Protein AF-A0A1W9VL61-F1 (afdb_monomer)

Radius of gyration: 21.74 Å; Cα contacts (8 Å, |Δi|>4): 483; chains: 1; bounding box: 50×72×57 Å

Foldseek 3Di:
DDDDDDPPPPPPVLPFPPPDDPVNLPPPVQWDWDQDLNKTKIKGDDDFAAAEEEAAAADDPDPSHAHLVLLLVVLVVCVVQQEDEDALVCVLVVPCSQRAFQHFYYYAEYEALAPQQWFWDFDDDRQEGHQDCVVVDTHTDCSGNVNSQVVRPDDDVNHRRYWYHHWPVDDHPHYRVCPDPPDDDDPADEDDQDPVNVVVSVVCVVVVHTDDFTHTRHNDTSDPPPPPSPDVRPHPHDSDHPVCVVVVVVVVVPTGTDGIAIEIEECDPVSCPVGDHDSRHHYHHD

Nearest PDB structures (foldseek):
  4wcj-assembly1_A  TM=7.001E-01  e=2.196E-02  Ammonifex degensii KC4
  3vus-assembly1_A  TM=7.521E-01  e=8.799E-02  Escherichia coli K-12
  4f9d-assembly1_A  TM=7.291E-01  e=2.311E-01  Escherichia coli K-12
  3vus-assembly2_B  TM=7.333E-01  e=3.978E-01  Escherichia coli K-12
  1ufo-assembly3_F  TM=3.562E-01  e=2.029E+00  Thermus thermophilus

Mean predicted aligned error: 12.38 Å

Sequence (286 aa):
MRCFVLFATLFLSLTVFADTSIDELKNPEVWSVVSINNVDVYTQKDSGKVPVLCFHMLNDEYWYGITPKRFENFLIYLSENNFYPLSDSEFILKDFSRVPSGMTPIVLGSDDASQGNFLYKTIGPLEIGDIDTSTGKKELVEDSMVYLLQKYIKPVNGKINFTFYVSFNGLPFRQSDVKKISTLAYPHGCGVLKPEMRELIEGFDRYGASVIGGFDFDGLFSLPTFDNRVDSYDISRLGVDNRNIDRVYGFLESVPLFKTKRVFVVDSLDQLADYVLNESDEVLIK

Solvent-accessible surface area (backbone atoms only — not comparable to full-atom values): 16890 Å² total; per-residue (Å²): 138,81,86,79,80,81,79,79,80,77,77,74,79,79,74,82,78,77,81,80,46,78,76,60,61,68,35,72,88,53,25,45,77,48,75,55,93,84,30,38,27,31,27,59,63,81,85,42,49,64,52,36,39,35,34,40,28,42,32,81,89,52,88,56,13,23,32,48,71,58,51,47,51,49,44,50,50,36,61,76,69,40,48,40,66,32,43,71,64,36,58,67,70,65,56,53,69,85,52,50,35,73,25,24,58,30,37,40,31,26,36,62,38,28,67,29,34,60,43,59,40,38,55,64,56,70,62,61,16,45,73,38,48,90,85,78,47,82,44,64,34,79,66,13,46,55,41,44,44,68,74,57,51,80,56,58,98,83,40,70,46,59,39,57,31,55,55,76,94,54,84,56,54,65,37,58,78,58,86,74,70,82,82,76,61,73,101,60,56,45,48,85,69,48,70,68,56,52,55,50,54,60,42,30,69,75,67,77,46,81,69,87,59,43,49,42,63,66,45,49,72,38,78,58,100,76,44,83,80,59,63,87,72,72,74,58,68,43,68,44,17,75,88,37,45,73,57,50,52,54,45,72,74,68,51,65,56,30,60,38,41,35,38,38,43,28,84,49,76,77,72,47,75,89,55,84,79,55,97,61,44,46,76,46,74,113

Structure (mmCIF, N/CA/C/O backbone):
data_AF-A0A1W9VL61-F1
#
_entry.id   AF-A0A1W9VL61-F1
#
loop_
_atom_site.group_PDB
_atom_site.id
_atom_site.type_symbol
_atom_site.label_atom_id
_atom_site.label_alt_id
_atom_site.label_comp_id
_atom_site.label_asym_id
_atom_site.label_entity_id
_atom_site.label_seq_id
_atom_site.pdbx_PDB_ins_code
_atom_site.Cartn_x
_atom_site.Cartn_y
_atom_site.Cartn_z
_atom_site.occupancy
_atom_site.B_iso_or_equiv
_atom_site.auth_seq_id
_atom_site.auth_comp_id
_atom_site.auth_asym_id
_atom_site.auth_atom_id
_atom_site.pdbx_PDB_model_num
ATOM 1 N N . MET A 1 1 ? 11.552 45.354 12.303 1.00 42.69 1 MET A N 1
ATOM 2 C CA . MET A 1 1 ? 10.386 44.480 12.036 1.00 42.69 1 MET A CA 1
ATOM 3 C C . MET A 1 1 ? 10.485 43.266 12.946 1.00 42.69 1 MET A C 1
ATOM 5 O O . MET A 1 1 ? 11.562 42.693 13.014 1.00 42.69 1 MET A O 1
ATOM 9 N N . ARG A 1 2 ? 9.419 42.903 13.670 1.00 34.16 2 ARG A N 1
ATOM 10 C CA . ARG A 1 2 ? 9.334 41.636 14.417 1.00 34.16 2 ARG A CA 1
ATOM 11 C C . ARG A 1 2 ? 8.323 40.751 13.694 1.00 34.16 2 ARG A C 1
ATOM 13 O O . ARG A 1 2 ? 7.161 41.136 13.616 1.00 34.16 2 ARG A O 1
ATOM 20 N N . CYS A 1 3 ? 8.757 39.616 13.152 1.00 35.41 3 CYS A N 1
ATOM 21 C CA . CYS A 1 3 ? 7.831 38.624 12.615 1.00 35.41 3 CYS A CA 1
ATOM 22 C C . CYS A 1 3 ? 7.121 37.934 13.781 1.00 35.41 3 CYS A C 1
ATOM 24 O O . CYS A 1 3 ? 7.765 37.261 14.583 1.00 35.41 3 CYS A O 1
ATOM 26 N N . PHE A 1 4 ? 5.804 38.102 13.868 1.00 33.59 4 PHE A N 1
ATOM 27 C CA . PHE A 1 4 ? 4.965 37.214 14.661 1.00 33.59 4 PHE A CA 1
ATOM 28 C C . PHE A 1 4 ? 4.804 35.905 13.887 1.00 33.59 4 PHE A C 1
ATOM 30 O O . PHE A 1 4 ? 4.210 35.892 12.811 1.00 33.59 4 PHE A O 1
ATOM 37 N N . VAL A 1 5 ? 5.339 34.813 14.431 1.00 37.38 5 VAL A N 1
ATOM 38 C CA . VAL A 1 5 ? 4.991 33.464 13.978 1.00 37.38 5 VAL A CA 1
ATOM 39 C C . VAL A 1 5 ? 3.615 33.151 14.555 1.00 37.38 5 VAL A C 1
ATOM 41 O O . VAL A 1 5 ? 3.466 33.023 15.770 1.00 37.38 5 VAL A O 1
ATOM 44 N N . LEU A 1 6 ? 2.604 33.082 13.690 1.00 32.66 6 LEU A N 1
ATOM 45 C CA . LEU A 1 6 ? 1.263 32.666 14.080 1.00 32.66 6 LEU A CA 1
ATOM 46 C C . LEU A 1 6 ? 1.290 31.154 14.352 1.00 32.66 6 LEU A C 1
ATOM 48 O O . LEU A 1 6 ? 1.303 30.354 13.419 1.00 32.66 6 LEU A O 1
ATOM 52 N N . PHE A 1 7 ? 1.296 30.758 15.625 1.00 35.44 7 PHE A N 1
ATOM 53 C CA . PHE A 1 7 ? 0.922 29.395 15.997 1.00 35.44 7 PHE A CA 1
ATOM 54 C C . PHE A 1 7 ? -0.584 29.251 15.771 1.00 35.44 7 PHE A C 1
ATOM 56 O O . PHE A 1 7 ? -1.393 29.691 16.588 1.00 35.44 7 PHE A O 1
ATOM 63 N N . ALA A 1 8 ? -0.961 28.671 14.633 1.00 34.66 8 ALA A N 1
ATOM 64 C CA . ALA A 1 8 ? -2.327 28.243 14.395 1.00 34.66 8 ALA A CA 1
ATOM 65 C C . ALA A 1 8 ? -2.577 26.978 15.226 1.00 34.66 8 ALA A C 1
ATOM 67 O O . ALA A 1 8 ? -2.278 25.868 14.787 1.00 34.66 8 ALA A O 1
ATOM 68 N N . THR A 1 9 ? -3.078 27.150 16.450 1.00 41.09 9 THR A N 1
ATOM 69 C CA . THR A 1 9 ? -3.522 26.035 17.291 1.00 41.09 9 THR A CA 1
ATOM 70 C C . THR A 1 9 ? -4.760 25.418 16.649 1.00 41.09 9 THR A C 1
ATOM 72 O O . THR A 1 9 ? -5.882 25.869 16.881 1.00 41.09 9 THR A O 1
ATOM 75 N N . LEU A 1 10 ? -4.547 24.416 15.795 1.00 36.44 10 LEU A N 1
ATOM 76 C CA . LEU A 1 10 ? -5.619 23.637 15.195 1.00 36.44 10 LEU A CA 1
ATOM 77 C C . LEU A 1 10 ? -6.272 22.813 16.312 1.00 36.44 10 LEU A C 1
ATOM 79 O O . LEU A 1 10 ? -5.797 21.736 16.665 1.00 36.44 10 LEU A O 1
ATOM 83 N N . PHE A 1 11 ? -7.337 23.352 16.905 1.00 42.41 11 PHE A N 1
ATOM 84 C CA . PHE A 1 11 ? -8.217 22.591 17.782 1.00 42.41 11 PHE A CA 1
ATOM 85 C C . PHE A 1 11 ? -8.916 21.529 16.931 1.00 42.41 11 PHE A C 1
ATOM 87 O O . PHE A 1 11 ? -9.979 21.780 16.365 1.00 42.41 11 PHE A O 1
ATOM 94 N N . LEU A 1 12 ? -8.310 20.344 16.842 1.00 45.16 12 LEU A N 1
ATOM 95 C CA . LEU A 1 12 ? -9.031 19.140 16.460 1.00 45.16 12 LEU A CA 1
ATOM 96 C C . LEU A 1 12 ? -10.118 18.954 17.524 1.00 45.16 12 LEU A C 1
ATOM 98 O O . LEU A 1 12 ? -9.814 18.662 18.683 1.00 45.16 12 LEU A O 1
ATOM 102 N N . SER A 1 13 ? -11.380 19.186 17.165 1.00 46.12 13 SER A N 1
ATOM 103 C CA . SER A 1 13 ? -12.507 18.887 18.045 1.00 46.12 13 SER A CA 1
ATOM 104 C C . SER A 1 13 ? -12.698 17.375 18.074 1.00 46.12 13 SER A C 1
ATOM 106 O O . SER A 1 13 ? -13.562 16.839 17.380 1.00 46.12 13 SER A O 1
ATOM 108 N N . LEU A 1 14 ? -11.847 16.697 18.850 1.00 46.28 14 LEU A N 1
ATOM 109 C CA . LEU A 1 14 ? -11.926 15.264 19.097 1.00 46.28 14 LEU A CA 1
ATOM 110 C C . LEU A 1 14 ? -13.272 14.993 19.775 1.00 46.28 14 LEU A C 1
ATOM 112 O O . LEU A 1 14 ? -13.451 15.224 20.973 1.00 46.28 14 LEU A O 1
ATOM 116 N N . THR A 1 15 ? -14.261 14.617 18.971 1.00 46.19 15 THR A N 1
ATOM 117 C CA . THR A 1 15 ? -15.634 14.487 19.443 1.00 46.19 15 THR A CA 1
ATOM 118 C C . THR A 1 15 ? -15.776 13.076 19.979 1.00 46.19 15 THR A C 1
ATOM 120 O O . THR A 1 15 ? -15.870 12.124 19.212 1.00 46.19 15 THR A O 1
ATOM 123 N N . VAL A 1 16 ? -15.715 12.945 21.306 1.00 47.78 16 VAL A N 1
ATOM 124 C CA . VAL A 1 16 ? -15.751 11.655 22.006 1.00 47.78 16 VAL A CA 1
ATOM 125 C C . VAL A 1 16 ? -17.159 11.055 21.913 1.00 47.78 16 VAL A C 1
ATOM 127 O O . VAL A 1 16 ? -17.970 11.168 22.831 1.00 47.78 16 VAL A O 1
ATOM 130 N N . PHE A 1 17 ? -17.460 10.429 20.776 1.00 45.75 17 PHE A N 1
ATOM 131 C CA . PHE A 1 17 ? -18.636 9.586 20.578 1.00 45.75 17 PHE A CA 1
ATOM 132 C C . PHE A 1 17 ? -18.341 8.184 21.123 1.00 45.75 17 PHE A C 1
ATOM 134 O O . PHE A 1 17 ? -17.933 7.282 20.398 1.00 45.75 17 PHE A O 1
ATOM 141 N N . ALA A 1 18 ? -18.507 8.020 22.434 1.00 51.75 18 ALA A N 1
ATOM 142 C CA . ALA A 1 18 ? -18.245 6.766 23.134 1.00 51.75 18 ALA A CA 1
ATOM 143 C C . ALA A 1 18 ? -19.464 5.821 23.110 1.00 51.75 18 ALA A C 1
ATOM 145 O O . ALA A 1 18 ? -20.106 5.621 24.140 1.00 51.75 18 ALA A O 1
ATOM 146 N N . ASP A 1 19 ? -19.764 5.237 21.945 1.00 62.12 19 ASP A N 1
ATOM 147 C CA . ASP A 1 19 ? -20.633 4.047 21.867 1.00 62.12 19 ASP A CA 1
ATOM 148 C C . ASP A 1 19 ? -19.826 2.747 22.078 1.00 62.12 19 ASP A C 1
ATOM 150 O O . ASP A 1 19 ? -20.335 1.802 22.680 1.00 62.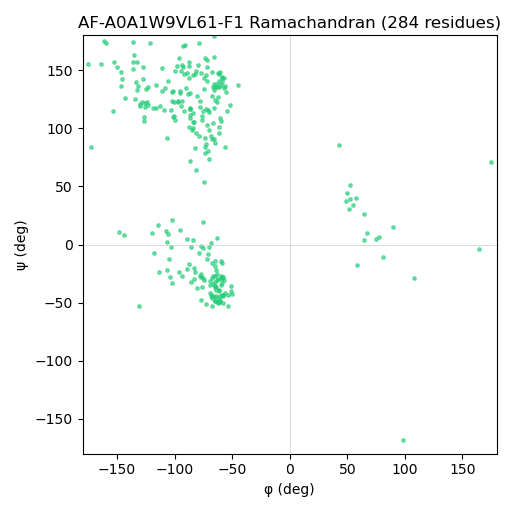12 19 ASP A O 1
ATOM 154 N N . THR A 1 20 ? -18.552 2.704 21.658 1.00 74.62 20 THR A N 1
ATOM 155 C CA . THR A 1 20 ? -17.675 1.533 21.842 1.00 74.62 20 THR A CA 1
ATOM 156 C C . THR A 1 20 ? -17.137 1.460 23.279 1.00 74.62 20 THR A C 1
ATOM 158 O O . THR A 1 20 ? -16.474 2.386 23.751 1.00 74.62 20 THR A O 1
ATOM 161 N N . SER A 1 21 ? -17.360 0.344 23.981 1.00 85.25 21 SER A N 1
ATOM 162 C CA . SER A 1 21 ? -16.848 0.139 25.352 1.00 85.25 21 SER A CA 1
ATOM 163 C C . SER A 1 21 ? -15.556 -0.691 25.398 1.00 85.25 21 SER A C 1
ATOM 165 O O . SER A 1 21 ? -15.334 -1.561 24.559 1.00 85.25 21 SER A O 1
ATOM 167 N N . ILE A 1 22 ? -14.717 -0.504 26.428 1.00 86.31 22 ILE A N 1
ATOM 168 C CA . ILE A 1 22 ? -13.488 -1.310 26.615 1.00 86.31 22 ILE A CA 1
ATOM 169 C C . ILE A 1 22 ? -13.796 -2.817 26.739 1.00 86.31 22 ILE A C 1
ATOM 171 O O . ILE A 1 22 ? -12.972 -3.645 26.354 1.00 86.31 22 ILE A O 1
ATOM 175 N N . ASP A 1 23 ? -14.970 -3.202 27.247 1.00 88.06 23 ASP A N 1
ATOM 176 C CA . ASP A 1 23 ? -15.370 -4.613 27.325 1.00 88.06 23 ASP A CA 1
ATOM 177 C C . ASP A 1 23 ? -15.822 -5.187 25.973 1.00 88.06 23 ASP A C 1
ATOM 179 O O . ASP A 1 23 ? -15.614 -6.372 25.717 1.00 88.06 23 ASP A O 1
ATOM 183 N N . GLU A 1 24 ? -16.353 -4.358 25.072 1.00 86.94 24 GLU A N 1
ATOM 184 C CA . GLU A 1 24 ? -16.621 -4.741 23.681 1.00 86.94 24 GLU A CA 1
ATOM 185 C C . GLU A 1 24 ? -15.320 -4.938 22.889 1.00 86.94 24 GLU A C 1
ATOM 187 O O . GLU A 1 24 ? -15.176 -5.926 22.170 1.00 86.94 24 GLU A O 1
ATOM 192 N N . LEU A 1 25 ? -14.340 -4.048 23.082 1.00 88.62 25 LEU A N 1
ATOM 193 C CA . LEU A 1 25 ? -13.012 -4.138 22.461 1.00 88.62 25 LEU A CA 1
ATOM 194 C C . LEU A 1 25 ? -12.267 -5.438 22.812 1.00 88.62 25 LEU A C 1
ATOM 196 O O . LEU A 1 25 ? -11.480 -5.941 22.012 1.00 88.62 25 LEU A O 1
ATOM 200 N N . LYS A 1 26 ? -12.547 -6.028 23.981 1.00 87.25 26 LYS A N 1
ATOM 201 C CA . LYS A 1 26 ? -11.998 -7.333 24.392 1.00 87.25 26 LYS A CA 1
ATOM 202 C C . LYS A 1 26 ? -12.572 -8.518 23.612 1.00 87.25 26 LYS A C 1
ATOM 204 O O . LYS A 1 26 ? -12.073 -9.625 23.799 1.00 87.25 26 LYS A O 1
ATOM 209 N N . ASN A 1 27 ? -13.599 -8.337 22.777 1.00 87.12 27 ASN A N 1
ATOM 210 C CA . ASN A 1 27 ? -14.151 -9.412 21.956 1.00 87.12 27 ASN A CA 1
ATOM 211 C C . ASN A 1 27 ? -13.234 -9.697 20.745 1.00 87.12 27 ASN A C 1
ATOM 213 O O . ASN A 1 27 ? -13.239 -8.922 19.780 1.00 87.12 27 ASN A O 1
ATOM 217 N N . PRO A 1 28 ? -12.487 -10.821 20.738 1.00 83.31 28 PRO A N 1
ATOM 218 C CA . PRO A 1 28 ? -11.528 -11.109 19.682 1.00 83.31 28 PRO A CA 1
ATOM 219 C C . PRO A 1 28 ? -12.201 -11.472 18.355 1.00 83.31 28 PRO A C 1
ATOM 221 O O . PRO A 1 28 ? -11.512 -11.501 17.343 1.00 83.31 28 PRO A O 1
ATOM 224 N N . GLU A 1 29 ? -13.508 -11.735 18.312 1.00 81.50 29 GLU A N 1
ATOM 225 C CA . GLU A 1 29 ? -14.220 -11.978 17.050 1.00 81.50 29 GLU A CA 1
ATOM 226 C C . GLU A 1 29 ? -14.499 -10.670 16.290 1.00 81.50 29 GLU A C 1
ATOM 228 O O . GLU A 1 29 ? -14.596 -10.673 15.067 1.00 81.50 29 GLU A O 1
ATOM 233 N N . VAL A 1 30 ? -14.581 -9.534 16.998 1.00 81.69 30 VAL A N 1
ATOM 234 C CA . VAL A 1 30 ? -14.927 -8.223 16.414 1.00 81.69 30 VAL A CA 1
ATOM 235 C C . VAL A 1 30 ? -13.692 -7.342 16.211 1.00 81.69 30 VAL A C 1
ATOM 237 O O . VAL A 1 30 ? -13.635 -6.587 15.239 1.00 81.69 30 VAL A O 1
ATOM 240 N N . TRP A 1 31 ? -12.686 -7.459 17.083 1.00 86.94 31 TRP A N 1
ATOM 241 C CA . TRP A 1 31 ? -11.513 -6.583 17.097 1.00 86.94 31 TRP A CA 1
ATOM 242 C C . TRP A 1 31 ? -10.191 -7.372 17.059 1.00 86.94 31 TRP A C 1
ATOM 244 O O . TRP A 1 31 ? -10.049 -8.444 17.655 1.00 86.94 31 TRP A O 1
ATOM 254 N N . SER A 1 32 ? -9.196 -6.855 16.335 1.00 87.69 32 SER A N 1
ATOM 255 C CA . SER A 1 32 ? -7.777 -7.145 16.571 1.00 87.69 32 SER A CA 1
ATOM 256 C C . SER A 1 32 ? -7.207 -6.067 17.489 1.00 87.69 32 SER A C 1
ATOM 258 O O . SER A 1 32 ? -7.732 -4.959 17.529 1.00 87.69 32 SER A O 1
ATOM 260 N N . VAL A 1 33 ? -6.145 -6.382 18.230 1.00 91.56 33 VAL A N 1
ATOM 261 C CA . VAL A 1 33 ? -5.439 -5.418 19.082 1.00 91.56 33 VAL A CA 1
ATOM 262 C C . VAL A 1 33 ? -3.942 -5.521 18.839 1.00 91.56 33 VAL A C 1
ATOM 264 O O . VAL A 1 33 ? -3.400 -6.625 18.752 1.00 91.56 33 VAL A O 1
ATOM 267 N N . VAL A 1 34 ? -3.281 -4.372 18.729 1.00 90.38 34 VAL A N 1
ATOM 268 C CA . VAL A 1 34 ? -1.824 -4.261 18.636 1.00 90.38 34 VAL A CA 1
ATOM 269 C C . VAL A 1 34 ? -1.365 -3.228 19.659 1.00 90.38 34 VAL A C 1
ATOM 271 O O . VAL A 1 34 ? -1.792 -2.075 19.615 1.00 90.38 34 VAL A O 1
ATOM 274 N N . SER A 1 35 ? -0.510 -3.642 20.594 1.00 90.75 35 SER A N 1
ATOM 275 C CA . SER A 1 35 ? 0.044 -2.756 21.622 1.00 90.75 35 SER A CA 1
ATOM 276 C C . SER A 1 35 ? 1.372 -2.165 21.142 1.00 90.75 35 SER A C 1
ATOM 278 O O . SER A 1 35 ? 2.353 -2.889 20.964 1.00 90.75 35 SER A O 1
ATOM 280 N N . ILE A 1 36 ? 1.423 -0.847 20.946 1.00 84.88 36 ILE A N 1
ATOM 281 C CA . ILE A 1 36 ? 2.606 -0.110 20.476 1.00 84.88 36 ILE A CA 1
ATOM 282 C C . ILE A 1 36 ? 2.898 1.002 21.487 1.00 84.88 36 ILE A C 1
ATOM 284 O O . ILE A 1 36 ? 2.052 1.856 21.735 1.00 84.88 36 ILE A O 1
ATOM 288 N N . ASN A 1 37 ? 4.097 1.006 22.079 1.00 87.00 37 ASN A N 1
ATOM 289 C CA . ASN A 1 37 ? 4.526 1.998 23.082 1.00 87.00 37 ASN A CA 1
ATOM 290 C C . ASN A 1 37 ? 3.539 2.164 24.267 1.00 87.00 37 ASN A C 1
ATOM 292 O O . ASN A 1 37 ? 3.326 3.270 24.754 1.00 87.00 37 ASN A O 1
ATOM 296 N N . ASN A 1 38 ? 2.956 1.054 24.743 1.00 88.25 38 ASN A N 1
ATOM 297 C CA . ASN A 1 38 ? 1.899 0.987 25.774 1.00 88.25 38 ASN A CA 1
ATOM 298 C C . ASN A 1 38 ? 0.531 1.583 25.376 1.00 88.25 38 ASN A C 1
ATOM 300 O O . ASN A 1 38 ? -0.352 1.681 26.224 1.00 88.25 38 ASN A O 1
ATOM 304 N N . VAL A 1 39 ? 0.329 1.929 24.104 1.00 90.25 39 VAL A N 1
ATOM 305 C CA . VAL A 1 39 ? -0.987 2.258 23.544 1.00 90.25 39 VAL A CA 1
ATOM 306 C C . VAL A 1 39 ? -1.584 0.996 22.940 1.00 90.25 39 VAL A C 1
ATOM 308 O O . VAL A 1 39 ? -0.973 0.390 22.059 1.00 90.25 39 VAL A O 1
ATOM 311 N N . ASP A 1 40 ? -2.777 0.612 23.388 1.00 93.62 40 ASP A N 1
ATOM 312 C CA . ASP A 1 40 ? -3.522 -0.497 22.795 1.00 93.62 40 ASP A CA 1
ATOM 313 C C . ASP A 1 40 ? -4.360 0.042 21.627 1.00 93.62 40 ASP A C 1
ATOM 315 O O . ASP A 1 40 ? -5.299 0.815 21.837 1.00 93.62 40 ASP A O 1
ATOM 319 N N . VAL A 1 41 ? -4.017 -0.338 20.393 1.00 91.81 41 VAL A N 1
ATOM 320 C CA . VAL A 1 41 ? -4.755 0.062 19.186 1.00 91.81 41 VAL A CA 1
ATOM 321 C C . VAL A 1 41 ? -5.638 -1.092 18.741 1.00 91.81 41 VAL A C 1
ATOM 323 O O . VAL A 1 41 ? -5.149 -2.109 18.244 1.00 91.81 41 VAL A O 1
ATOM 326 N N . TYR A 1 42 ? -6.946 -0.930 18.904 1.00 91.62 42 TYR A N 1
ATOM 327 C CA . TYR A 1 42 ? -7.936 -1.894 18.445 1.00 91.62 42 TYR A CA 1
ATOM 328 C C . TYR A 1 42 ? -8.354 -1.562 17.020 1.00 91.62 42 TYR A C 1
ATOM 330 O O . TYR A 1 42 ? -8.626 -0.404 16.716 1.00 91.62 42 TYR A O 1
ATOM 338 N N . THR A 1 43 ? -8.422 -2.566 16.146 1.00 89.12 43 THR A N 1
ATOM 339 C CA . THR A 1 43 ? -8.917 -2.407 14.774 1.00 89.12 43 THR A CA 1
ATOM 340 C C . THR A 1 43 ? -10.055 -3.377 14.489 1.00 89.12 43 THR A C 1
ATOM 342 O O . THR A 1 43 ? -9.971 -4.554 14.837 1.00 89.12 43 THR A O 1
ATOM 345 N N . GLN A 1 44 ? -11.137 -2.886 13.886 1.00 87.75 44 GLN A N 1
ATOM 346 C CA . GLN A 1 44 ? -12.299 -3.716 13.566 1.00 87.75 44 GLN A CA 1
ATOM 347 C C . GLN A 1 44 ? -11.911 -4.805 12.556 1.00 87.75 44 GLN A C 1
ATOM 349 O O . GLN A 1 44 ? -11.212 -4.527 11.586 1.00 87.75 44 GLN A O 1
ATOM 354 N N . LYS A 1 45 ? -12.343 -6.051 12.775 1.00 75.44 45 LYS A N 1
ATOM 355 C CA . LYS A 1 45 ? -11.895 -7.203 11.977 1.00 75.44 45 LYS A CA 1
ATOM 356 C C . LYS A 1 45 ? -12.616 -7.408 10.652 1.00 75.44 45 LYS A C 1
ATOM 358 O O . LYS A 1 45 ? -12.038 -8.063 9.788 1.00 75.44 45 LYS A O 1
ATOM 363 N N . ASP A 1 46 ? -13.847 -6.916 10.491 1.00 69.38 46 ASP A N 1
ATOM 364 C CA . ASP A 1 46 ? -14.705 -7.403 9.406 1.00 69.38 46 ASP A CA 1
ATOM 365 C C . ASP A 1 46 ? -15.648 -6.364 8.773 1.00 69.38 46 ASP A C 1
ATOM 367 O O . ASP A 1 46 ? -16.210 -5.496 9.445 1.00 69.38 46 ASP A O 1
ATOM 371 N N . SER A 1 47 ? -15.794 -6.502 7.450 1.00 65.31 47 SER A N 1
ATOM 372 C CA . SER A 1 47 ? -16.979 -6.226 6.608 1.00 65.31 47 SER A CA 1
ATOM 373 C C . SER A 1 47 ? -16.634 -6.142 5.106 1.00 65.31 47 SER A C 1
ATOM 375 O O . SER A 1 47 ? -17.538 -5.997 4.281 1.00 65.31 47 SER A O 1
ATOM 377 N N . GLY A 1 48 ? -15.356 -6.243 4.710 1.00 75.88 48 GLY A N 1
ATOM 378 C CA . GLY A 1 48 ? -14.935 -6.086 3.312 1.00 75.88 48 GLY A CA 1
ATOM 379 C C . GLY A 1 48 ? -13.557 -6.668 2.977 1.00 75.88 48 GLY A C 1
ATOM 380 O O . GLY A 1 48 ? -12.835 -7.147 3.847 1.00 75.88 48 GLY A O 1
ATOM 381 N N . LYS A 1 49 ? -13.188 -6.628 1.690 1.00 82.50 49 LYS A N 1
ATOM 382 C CA . LYS A 1 49 ? -11.932 -7.195 1.163 1.00 82.50 49 LYS A CA 1
ATOM 383 C C . LYS A 1 49 ? -10.774 -6.195 1.202 1.00 82.50 49 LYS A C 1
ATOM 385 O O . LYS A 1 49 ? -10.976 -5.006 0.959 1.00 82.50 49 LYS A O 1
ATOM 390 N N . VAL A 1 50 ? -9.552 -6.689 1.402 1.00 86.69 50 VAL A N 1
ATOM 391 C CA . VAL A 1 50 ? -8.315 -5.926 1.160 1.00 86.69 50 VAL A CA 1
ATOM 392 C C . VAL A 1 50 ? -7.812 -6.255 -0.256 1.00 86.69 50 VAL A C 1
ATOM 394 O O . VAL A 1 50 ? -7.552 -7.425 -0.540 1.00 86.69 50 VAL A O 1
ATOM 397 N N . PRO A 1 51 ? -7.696 -5.277 -1.171 1.00 87.44 51 PRO A N 1
ATOM 398 C CA . PRO A 1 51 ? -7.184 -5.505 -2.516 1.00 87.44 51 PRO A CA 1
ATOM 399 C C . PRO A 1 51 ? -5.671 -5.762 -2.503 1.00 87.44 51 PRO A C 1
ATOM 401 O O . PRO A 1 51 ? -4.923 -5.105 -1.778 1.00 87.44 51 PRO A O 1
ATOM 404 N N . VAL A 1 52 ? -5.226 -6.696 -3.348 1.00 84.69 52 VAL A N 1
ATOM 405 C CA . VAL A 1 52 ? -3.813 -7.054 -3.548 1.00 84.69 52 VAL A CA 1
ATOM 406 C C . VAL A 1 52 ? -3.508 -6.963 -5.041 1.00 84.69 52 VAL A C 1
ATOM 408 O O . VAL A 1 52 ? -3.968 -7.796 -5.824 1.00 84.69 52 VAL A O 1
ATOM 411 N N . LEU A 1 53 ? -2.774 -5.931 -5.453 1.00 86.31 53 LEU A N 1
ATOM 412 C CA . LEU A 1 53 ? -2.543 -5.615 -6.864 1.00 86.31 53 LEU A CA 1
ATOM 413 C C . LEU A 1 53 ? -1.103 -5.913 -7.283 1.00 86.31 53 LEU A C 1
ATOM 415 O O . LEU A 1 53 ? -0.158 -5.528 -6.595 1.00 86.31 53 LEU A O 1
ATOM 419 N N . CYS A 1 54 ? -0.955 -6.562 -8.439 1.00 84.75 54 CYS A N 1
ATOM 420 C CA . CYS A 1 54 ? 0.332 -6.979 -8.985 1.00 84.75 54 CYS A CA 1
ATOM 421 C C . CYS A 1 54 ? 0.594 -6.306 -10.343 1.00 84.75 54 CYS A C 1
ATOM 423 O O . CYS A 1 54 ? -0.129 -6.523 -11.318 1.00 84.75 54 CYS A O 1
ATOM 425 N N . PHE A 1 55 ? 1.643 -5.495 -10.403 1.00 88.75 55 PHE A N 1
ATOM 426 C CA . PHE A 1 55 ? 2.221 -4.920 -11.619 1.00 88.75 55 PHE A CA 1
ATOM 427 C C . PHE A 1 55 ? 3.330 -5.844 -12.161 1.00 88.75 55 PHE A C 1
ATOM 429 O O . PHE A 1 55 ? 3.680 -6.828 -11.517 1.00 88.75 55 PHE A O 1
ATOM 436 N N . HIS A 1 56 ? 3.872 -5.583 -13.352 1.00 83.06 56 HIS A N 1
ATOM 437 C CA . HIS A 1 56 ? 5.042 -6.324 -13.869 1.00 83.06 56 HIS A CA 1
ATOM 438 C C . HIS A 1 56 ? 6.120 -5.365 -14.392 1.00 83.06 56 HIS A C 1
ATO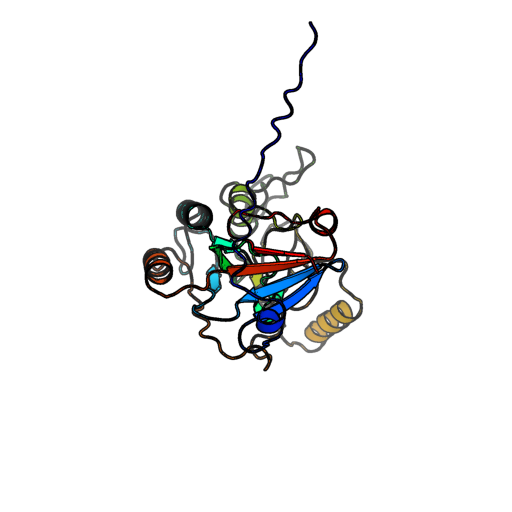M 440 O O . HIS A 1 56 ? 7.282 -5.443 -13.988 1.00 83.06 56 HIS A O 1
ATOM 446 N N . MET A 1 57 ? 5.737 -4.443 -15.284 1.00 86.00 57 MET A N 1
ATOM 447 C CA . MET A 1 57 ? 6.645 -3.453 -15.871 1.00 86.00 57 MET A CA 1
ATOM 448 C C . MET A 1 57 ? 5.943 -2.144 -16.234 1.00 86.00 57 MET A C 1
ATOM 450 O O . MET A 1 57 ? 4.756 -2.146 -16.576 1.00 86.00 57 MET A O 1
ATOM 454 N N . LEU A 1 58 ? 6.690 -1.035 -16.229 1.00 88.88 58 LEU A N 1
ATOM 455 C CA . LEU A 1 58 ? 6.247 0.199 -16.881 1.00 88.88 58 LEU A CA 1
ATOM 456 C C . LEU A 1 58 ? 6.650 0.191 -18.355 1.00 88.88 58 LEU A C 1
ATOM 458 O O . LEU A 1 58 ? 7.833 0.273 -18.680 1.00 88.88 58 LEU A O 1
ATOM 462 N N . ASN A 1 59 ? 5.658 0.045 -19.235 1.00 84.81 59 ASN A N 1
ATOM 463 C CA . ASN A 1 59 ? 5.837 -0.056 -20.681 1.00 84.81 59 ASN A CA 1
ATOM 464 C C . ASN A 1 59 ? 4.498 0.176 -21.424 1.00 84.81 59 ASN A C 1
ATOM 466 O O . ASN A 1 59 ? 3.416 -0.035 -20.865 1.00 84.81 59 ASN A O 1
ATOM 470 N N . ASP A 1 60 ? 4.556 0.604 -22.682 1.00 84.75 60 ASP A N 1
ATOM 471 C CA . ASP A 1 60 ? 3.426 0.817 -23.592 1.00 84.75 60 ASP A CA 1
ATOM 472 C C . ASP A 1 60 ? 3.248 -0.275 -24.665 1.00 84.75 60 ASP A C 1
ATOM 474 O O . ASP A 1 60 ? 2.112 -0.542 -25.061 1.00 84.75 60 ASP A O 1
ATOM 478 N N . GLU A 1 61 ? 4.317 -0.957 -25.078 1.00 74.06 61 GLU A N 1
ATOM 479 C CA . GLU A 1 61 ? 4.313 -1.967 -26.149 1.00 74.06 61 GLU A CA 1
ATOM 480 C C . GLU A 1 61 ? 4.118 -3.419 -25.659 1.00 74.06 61 GLU A C 1
ATOM 482 O O . GLU A 1 61 ? 3.609 -4.265 -26.401 1.00 74.06 61 GLU A O 1
ATOM 487 N N . TYR A 1 62 ? 4.513 -3.741 -24.422 1.00 74.38 62 TYR A N 1
ATOM 488 C CA . TYR A 1 62 ? 4.616 -5.132 -23.946 1.00 74.38 62 TYR A CA 1
ATOM 489 C C . TYR A 1 62 ? 3.370 -5.652 -23.208 1.00 74.38 62 TYR A C 1
ATOM 491 O O . TYR A 1 62 ? 2.652 -4.928 -22.513 1.00 74.38 62 TYR A O 1
ATOM 499 N N . TRP A 1 63 ? 3.126 -6.965 -23.313 1.00 74.69 63 TRP A N 1
ATOM 500 C CA . TRP A 1 63 ? 2.125 -7.656 -22.491 1.00 74.69 63 TRP A CA 1
ATOM 501 C C . TRP A 1 63 ? 2.486 -7.553 -21.004 1.00 74.69 63 TRP A C 1
ATOM 503 O O . TRP A 1 63 ? 3.655 -7.646 -20.644 1.00 74.69 63 TRP A O 1
ATOM 513 N N . TYR A 1 64 ? 1.471 -7.365 -20.154 1.00 80.56 64 TYR A N 1
ATOM 514 C CA . TYR A 1 64 ? 1.608 -7.060 -18.719 1.00 80.56 64 TYR A CA 1
ATOM 515 C C . TYR A 1 64 ? 2.270 -5.704 -18.391 1.00 80.56 64 TYR A C 1
ATOM 517 O O . TYR A 1 64 ? 2.427 -5.365 -17.220 1.00 80.56 64 TYR A O 1
ATOM 525 N N . GLY A 1 65 ? 2.592 -4.888 -19.401 1.00 87.12 65 GLY A N 1
ATOM 526 C CA . GLY A 1 65 ? 2.995 -3.498 -19.211 1.00 87.12 65 GLY A CA 1
ATOM 527 C C . GLY A 1 65 ? 1.819 -2.585 -18.854 1.00 87.12 65 GLY A C 1
ATOM 528 O O . GLY A 1 65 ? 0.710 -2.732 -19.382 1.00 87.12 65 GLY A O 1
ATOM 529 N N . ILE A 1 66 ? 2.074 -1.607 -17.984 1.00 93.75 66 ILE A N 1
ATOM 530 C CA . ILE A 1 66 ? 1.235 -0.417 -17.794 1.00 93.75 66 ILE A CA 1
ATOM 531 C C . ILE A 1 66 ? 2.037 0.830 -18.189 1.00 93.75 66 ILE A C 1
ATOM 533 O O . ILE A 1 66 ? 3.214 0.934 -17.853 1.00 93.75 66 ILE A O 1
ATOM 537 N N . THR A 1 67 ? 1.444 1.790 -18.907 1.00 95.25 67 THR A N 1
ATOM 538 C CA . THR A 1 67 ? 2.192 3.008 -19.267 1.00 95.25 67 THR A CA 1
ATOM 539 C C . THR A 1 67 ? 2.506 3.846 -18.020 1.00 95.25 67 THR A C 1
ATOM 541 O O . THR A 1 67 ? 1.668 3.898 -17.112 1.00 95.25 67 THR A O 1
ATOM 544 N N . PRO A 1 68 ? 3.640 4.576 -17.976 1.00 94.75 68 PRO A N 1
ATOM 545 C CA . PRO A 1 68 ? 3.960 5.486 -16.872 1.00 94.75 68 PRO A CA 1
ATOM 546 C C . PRO A 1 68 ? 2.807 6.442 -16.540 1.00 94.75 68 PRO A C 1
ATOM 548 O O . PRO A 1 68 ? 2.424 6.576 -15.382 1.00 94.75 68 PRO A O 1
ATOM 551 N N . LYS A 1 69 ? 2.146 7.001 -17.565 1.00 96.25 69 LYS A N 1
ATOM 552 C CA . LYS A 1 69 ? 0.986 7.891 -17.401 1.00 96.25 69 LYS A CA 1
ATOM 553 C C . LYS A 1 69 ? -0.242 7.203 -16.786 1.00 96.25 69 LYS A C 1
ATOM 555 O O . LYS A 1 69 ? -0.981 7.832 -16.031 1.00 96.25 69 LYS A O 1
ATOM 560 N N . ARG A 1 70 ? -0.489 5.925 -17.097 1.00 96.44 70 ARG A N 1
ATOM 561 C CA . ARG A 1 70 ? -1.595 5.152 -16.500 1.00 96.44 70 ARG A CA 1
ATOM 562 C C . ARG A 1 70 ? -1.279 4.724 -15.070 1.00 96.44 70 ARG A C 1
ATOM 564 O O . ARG A 1 70 ? -2.176 4.775 -14.235 1.00 96.44 70 ARG A O 1
ATOM 571 N N . PHE A 1 71 ? -0.024 4.382 -14.781 1.00 96.56 71 PHE A N 1
ATOM 572 C CA . PHE A 1 71 ? 0.436 4.114 -13.420 1.00 96.56 71 PHE A CA 1
ATOM 573 C C . PHE A 1 71 ? 0.379 5.378 -12.547 1.00 96.56 71 PHE A C 1
ATOM 575 O O . PHE A 1 71 ? -0.179 5.334 -11.458 1.00 96.56 71 PHE A O 1
ATOM 582 N N . GLU A 1 72 ? 0.833 6.530 -13.052 1.00 97.31 72 GLU A N 1
ATOM 583 C CA . GLU A 1 72 ? 0.675 7.836 -12.397 1.00 97.31 72 GLU A CA 1
ATOM 584 C C . GLU A 1 72 ? -0.791 8.128 -12.048 1.00 97.31 72 GLU A C 1
ATOM 586 O O . GLU A 1 72 ? -1.106 8.398 -10.890 1.00 97.31 72 GLU A O 1
ATOM 591 N N . ASN A 1 73 ? -1.699 8.033 -13.028 1.00 97.88 73 ASN A N 1
ATOM 592 C CA . ASN A 1 73 ? -3.127 8.262 -12.798 1.00 97.88 73 ASN A CA 1
ATOM 593 C C . ASN A 1 73 ? -3.709 7.290 -11.753 1.00 97.88 73 ASN A C 1
ATOM 595 O O . ASN A 1 73 ? -4.568 7.684 -10.969 1.00 97.88 73 ASN A O 1
ATOM 599 N N . PHE A 1 74 ? -3.224 6.045 -11.711 1.00 97.56 74 PHE A N 1
ATOM 600 C CA . PHE A 1 74 ? -3.623 5.062 -10.706 1.00 97.56 74 PHE A CA 1
ATOM 601 C C . PHE A 1 74 ? -3.140 5.439 -9.292 1.00 97.56 74 PHE A C 1
ATOM 603 O O . PHE A 1 74 ? -3.921 5.375 -8.345 1.00 97.56 74 PHE A O 1
ATOM 610 N N . LEU A 1 75 ? -1.894 5.902 -9.130 1.00 97.06 75 LEU A N 1
ATOM 611 C CA . LEU A 1 75 ? -1.396 6.381 -7.830 1.00 97.06 75 LEU A CA 1
ATOM 612 C C . LEU A 1 75 ? -2.156 7.631 -7.347 1.00 97.06 75 LEU A C 1
ATOM 614 O O . LEU A 1 75 ? -2.442 7.751 -6.155 1.00 97.06 75 LEU A O 1
ATOM 618 N N . ILE A 1 76 ? -2.529 8.530 -8.266 1.00 97.38 76 ILE A N 1
ATOM 619 C CA . ILE A 1 76 ? -3.391 9.687 -7.971 1.00 97.38 76 ILE A CA 1
ATOM 620 C C . ILE A 1 76 ? -4.769 9.211 -7.489 1.00 97.38 76 ILE A C 1
ATOM 622 O O . ILE A 1 76 ? -5.193 9.608 -6.406 1.00 97.38 76 ILE A O 1
ATOM 626 N N . TYR A 1 77 ? -5.414 8.292 -8.217 1.00 97.31 77 TYR A N 1
ATOM 627 C CA . TYR A 1 77 ? -6.699 7.701 -7.825 1.00 97.31 77 TYR A CA 1
ATOM 628 C C . TYR A 1 77 ? -6.657 7.100 -6.410 1.00 97.31 77 TYR A C 1
ATOM 630 O O . TYR A 1 77 ? -7.575 7.334 -5.622 1.00 97.31 77 TYR A O 1
ATOM 638 N N . LEU A 1 78 ? -5.589 6.373 -6.052 1.00 95.94 78 LEU A N 1
ATOM 639 C CA . LEU A 1 78 ? -5.427 5.831 -4.698 1.00 95.94 78 LEU A CA 1
ATOM 640 C C . LEU A 1 78 ? -5.392 6.939 -3.634 1.00 95.94 78 LEU A C 1
ATOM 642 O O . LEU A 1 78 ? -6.070 6.830 -2.609 1.00 95.94 78 LEU A O 1
ATOM 646 N N . SER A 1 79 ? -4.645 8.018 -3.884 1.00 93.19 79 SER A N 1
ATOM 647 C CA . SER A 1 79 ? -4.573 9.160 -2.967 1.00 93.19 79 SER A CA 1
ATOM 648 C C . SER A 1 79 ? -5.898 9.922 -2.855 1.00 93.19 79 SER A C 1
ATOM 650 O O . SER A 1 79 ? -6.189 10.452 -1.785 1.00 93.19 79 SER A O 1
ATOM 652 N N . GLU A 1 80 ? -6.680 10.013 -3.930 1.00 95.50 80 GLU A N 1
ATOM 653 C CA . GLU A 1 80 ? -7.967 10.725 -3.955 1.00 95.50 80 GLU A CA 1
ATOM 654 C C . GLU A 1 80 ? -9.104 9.917 -3.306 1.00 95.50 80 GLU A C 1
ATOM 656 O O . GLU A 1 80 ? -10.025 10.498 -2.735 1.00 95.50 80 GLU A O 1
ATOM 661 N N . ASN A 1 81 ? -9.018 8.581 -3.317 1.00 95.75 81 ASN A N 1
ATOM 662 C CA . ASN A 1 81 ? -10.057 7.675 -2.806 1.00 95.75 81 ASN A CA 1
ATOM 663 C C . ASN A 1 81 ? -9.738 7.071 -1.420 1.00 95.75 81 ASN A C 1
ATOM 665 O O . ASN A 1 81 ? -10.319 6.060 -1.017 1.00 95.75 81 ASN A O 1
ATOM 669 N N . ASN A 1 82 ? -8.846 7.713 -0.656 1.00 93.88 82 ASN A N 1
ATOM 670 C CA . ASN A 1 82 ? -8.457 7.325 0.708 1.00 93.88 82 ASN A CA 1
ATOM 671 C C . ASN A 1 82 ? -7.896 5.892 0.825 1.00 93.88 82 ASN A C 1
ATOM 673 O O . ASN A 1 82 ? -8.182 5.185 1.796 1.00 93.88 82 ASN A O 1
ATOM 677 N N . PHE A 1 83 ? -7.087 5.456 -0.141 1.00 94.62 83 PHE A N 1
ATOM 678 C CA . PHE A 1 83 ? -6.346 4.200 -0.034 1.00 94.62 83 PHE A CA 1
ATOM 679 C C . PHE A 1 83 ? -5.049 4.364 0.772 1.00 94.62 83 PHE A C 1
ATOM 681 O O . PHE A 1 83 ? -4.396 5.406 0.727 1.00 94.62 83 PHE A O 1
ATOM 688 N N . TYR A 1 84 ? -4.664 3.315 1.498 1.00 93.25 84 TYR A N 1
ATOM 689 C CA . TYR A 1 84 ? -3.474 3.269 2.346 1.00 93.25 84 TYR A CA 1
ATOM 690 C C . TYR A 1 84 ? -2.604 2.050 1.992 1.00 93.25 84 TYR A C 1
ATOM 692 O O . TYR A 1 84 ? -3.013 0.919 2.263 1.00 93.25 84 TYR A O 1
ATOM 700 N N . PRO A 1 85 ? -1.419 2.237 1.387 1.00 92.69 85 PRO A N 1
ATOM 701 C CA . PRO A 1 85 ? -0.532 1.127 1.053 1.00 92.69 85 PRO A CA 1
ATOM 702 C C . PRO A 1 85 ? 0.000 0.387 2.291 1.00 92.69 85 PRO A C 1
ATOM 704 O O . PRO A 1 85 ? 0.623 0.990 3.165 1.00 92.69 85 PRO A O 1
ATOM 707 N N . LEU A 1 86 ? -0.214 -0.927 2.344 1.00 88.56 86 LEU A N 1
ATOM 708 C CA . LEU A 1 86 ? 0.324 -1.847 3.349 1.00 88.56 86 LEU A CA 1
ATOM 709 C C . LEU A 1 86 ? 1.549 -2.599 2.829 1.00 88.56 86 LEU A C 1
ATOM 711 O O . LEU A 1 86 ? 1.636 -2.910 1.640 1.00 88.56 86 LEU A O 1
ATOM 715 N N . SER A 1 87 ? 2.461 -2.932 3.740 1.00 84.00 87 SER A N 1
ATOM 716 C CA . SER A 1 87 ? 3.474 -3.968 3.518 1.00 84.00 87 SER A CA 1
ATOM 717 C C . SER A 1 87 ? 2.848 -5.370 3.526 1.00 84.00 87 SER A C 1
ATOM 719 O O . SER A 1 87 ? 1.779 -5.590 4.108 1.00 84.00 87 SER A O 1
ATOM 721 N N . ASP A 1 88 ? 3.537 -6.339 2.917 1.00 77.75 88 ASP A N 1
ATOM 722 C CA . ASP A 1 88 ? 3.153 -7.754 2.975 1.00 77.75 88 ASP A CA 1
ATOM 723 C C . ASP A 1 88 ? 3.060 -8.231 4.436 1.00 77.75 88 ASP A C 1
ATOM 725 O O . ASP A 1 88 ? 2.111 -8.928 4.798 1.00 77.75 88 ASP A O 1
ATOM 729 N N . SER A 1 89 ? 4.008 -7.824 5.289 1.00 78.50 89 SER A N 1
ATOM 730 C CA . SER A 1 89 ? 4.020 -8.150 6.721 1.00 78.50 89 SER A CA 1
ATOM 731 C C . SER A 1 89 ? 2.787 -7.619 7.469 1.00 78.50 89 SER A C 1
ATOM 733 O O . SER A 1 89 ? 2.104 -8.398 8.137 1.00 78.50 89 SER A O 1
ATOM 735 N N . GLU A 1 90 ? 2.435 -6.335 7.307 1.00 82.62 90 GLU A N 1
ATOM 736 C CA . GLU A 1 90 ? 1.227 -5.741 7.913 1.00 82.62 90 GLU A CA 1
ATOM 737 C C . GLU A 1 90 ? -0.046 -6.482 7.467 1.00 82.62 90 GLU A C 1
ATOM 739 O O . GLU A 1 90 ? -0.888 -6.834 8.295 1.00 82.62 90 GLU A O 1
ATOM 744 N N . PHE A 1 91 ? -0.163 -6.799 6.172 1.00 83.12 91 PHE A N 1
ATOM 745 C CA . PHE A 1 91 ? -1.310 -7.536 5.637 1.00 83.12 91 PHE A CA 1
ATOM 746 C C . PHE A 1 91 ? -1.413 -8.969 6.185 1.00 83.12 91 PHE A C 1
ATOM 748 O O . PHE A 1 91 ? -2.480 -9.371 6.652 1.00 83.12 91 PHE A O 1
ATOM 755 N N . ILE A 1 92 ? -0.319 -9.738 6.169 1.00 75.88 92 ILE A N 1
ATOM 756 C CA . ILE A 1 92 ? -0.317 -11.150 6.591 1.00 75.88 92 ILE A CA 1
ATOM 757 C C . ILE A 1 92 ? -0.532 -11.283 8.106 1.00 75.88 92 ILE A C 1
ATOM 759 O O . ILE A 1 92 ? -1.203 -12.213 8.557 1.00 75.88 92 ILE A O 1
ATOM 763 N N . LEU A 1 93 ? -0.014 -10.341 8.899 1.00 78.19 93 LEU A N 1
ATOM 764 C CA . LEU A 1 93 ? -0.251 -10.279 10.344 1.00 78.19 93 LEU A CA 1
ATOM 765 C C . LEU A 1 93 ? -1.623 -9.684 10.712 1.00 78.19 93 LEU A C 1
ATOM 767 O O . LEU A 1 93 ? -2.001 -9.729 11.883 1.00 78.19 93 LEU A O 1
ATOM 771 N N . LYS A 1 94 ? -2.377 -9.160 9.731 1.00 80.38 94 LYS A N 1
ATOM 772 C CA . LYS A 1 94 ? -3.621 -8.390 9.919 1.00 80.38 94 LYS A CA 1
ATOM 773 C C . LYS A 1 94 ? -3.427 -7.185 10.861 1.00 80.38 94 LYS A C 1
ATOM 775 O O . LYS A 1 94 ? -4.329 -6.827 11.624 1.00 80.38 94 LYS A O 1
ATOM 780 N N . ASP A 1 95 ? -2.241 -6.572 10.814 1.00 86.88 95 ASP A N 1
ATOM 781 C CA . ASP A 1 95 ? -1.923 -5.344 11.543 1.00 86.88 95 ASP A CA 1
ATOM 782 C C . ASP A 1 95 ? -2.371 -4.128 10.727 1.00 86.88 95 ASP A C 1
ATOM 784 O O . ASP A 1 95 ? -1.697 -3.653 9.814 1.00 86.88 95 ASP A O 1
ATOM 788 N N . PHE A 1 96 ? -3.544 -3.620 11.088 1.00 89.12 96 PHE A N 1
ATOM 789 C CA . PHE A 1 96 ? -4.123 -2.409 10.518 1.00 89.12 96 PHE A CA 1
ATOM 790 C C . 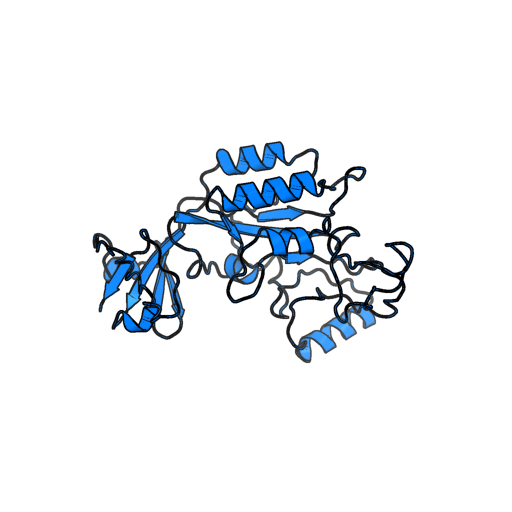PHE A 1 96 ? -4.042 -1.212 11.484 1.00 89.12 96 PHE A C 1
ATOM 792 O O . PHE A 1 96 ? -4.597 -0.155 11.188 1.00 89.12 96 PHE A O 1
ATOM 799 N N . SER A 1 97 ? -3.315 -1.332 12.606 1.00 87.88 97 SER A N 1
ATOM 800 C CA . SER A 1 97 ? -3.223 -0.302 13.661 1.00 87.88 97 SER A CA 1
ATOM 801 C C . SER A 1 97 ? -2.701 1.051 13.153 1.00 87.88 97 SER A C 1
ATOM 803 O O . SER A 1 97 ? -3.039 2.120 13.672 1.00 87.88 97 SER A O 1
ATOM 805 N N . ARG A 1 98 ? -1.890 1.021 12.091 1.00 87.56 98 ARG A N 1
ATOM 806 C CA . ARG A 1 98 ? -1.293 2.199 11.447 1.00 87.56 98 ARG A CA 1
ATOM 807 C C . ARG A 1 98 ? -2.173 2.832 10.370 1.00 87.56 98 ARG A C 1
ATOM 809 O O . ARG A 1 98 ? -1.931 3.986 10.020 1.00 87.56 98 ARG A O 1
ATOM 816 N N . VAL A 1 99 ? -3.190 2.120 9.881 1.00 90.38 99 VAL A N 1
ATOM 817 C CA . VAL A 1 99 ? -4.115 2.602 8.848 1.00 90.38 99 VAL A CA 1
ATOM 818 C C . VAL A 1 99 ? -5.130 3.554 9.495 1.00 90.38 99 VAL A C 1
ATOM 820 O O . VAL A 1 99 ? -5.876 3.117 10.366 1.00 90.38 99 VAL A O 1
ATOM 823 N N . PRO A 1 100 ? -5.199 4.841 9.112 1.00 90.81 100 PRO A N 1
ATOM 824 C CA . PRO A 1 100 ? -6.152 5.777 9.702 1.00 90.81 100 PRO A CA 1
ATOM 825 C C . PRO A 1 100 ? -7.609 5.366 9.467 1.00 90.81 100 PRO A C 1
ATOM 827 O O . PRO A 1 100 ? -7.946 4.815 8.414 1.00 90.81 100 PRO A O 1
ATOM 830 N N . SER A 1 101 ? -8.492 5.665 10.422 1.00 91.44 101 SER A N 1
ATOM 831 C CA . SER A 1 101 ? -9.908 5.298 10.315 1.00 91.44 101 SER A CA 1
ATOM 832 C C . SER A 1 101 ? -10.574 5.900 9.069 1.00 91.44 101 SER A C 1
ATOM 834 O O . SER A 1 101 ? -10.298 7.035 8.684 1.00 91.44 101 SER A O 1
ATOM 836 N N . GLY A 1 102 ? -11.435 5.135 8.397 1.00 91.00 102 GLY A N 1
ATOM 837 C CA . GLY A 1 102 ? -12.066 5.498 7.122 1.00 91.00 102 GLY A CA 1
ATOM 838 C C . GLY A 1 102 ? -11.198 5.284 5.869 1.00 91.00 102 GLY A C 1
ATOM 839 O O . GLY A 1 102 ? -11.723 5.329 4.750 1.00 91.00 102 GLY A O 1
ATOM 840 N N . MET A 1 103 ? -9.898 5.001 6.012 1.00 93.06 103 MET A N 1
ATOM 841 C CA . MET A 1 103 ? -9.054 4.612 4.878 1.00 93.06 103 MET A CA 1
ATOM 842 C C . MET A 1 103 ? -9.252 3.138 4.503 1.00 93.06 103 MET A C 1
ATOM 844 O O . MET A 1 103 ? -9.655 2.314 5.326 1.00 93.06 103 MET A O 1
ATOM 848 N N . THR A 1 104 ? -8.974 2.806 3.242 1.00 93.38 104 THR A N 1
ATOM 849 C CA . THR A 1 104 ? -8.953 1.421 2.749 1.00 93.38 104 THR A CA 1
ATOM 850 C C . THR A 1 104 ? -7.510 0.946 2.611 1.00 93.38 104 THR A C 1
ATOM 852 O O . THR A 1 104 ? -6.786 1.499 1.781 1.00 93.38 104 THR A O 1
ATOM 855 N N . PRO A 1 105 ? -7.061 -0.063 3.376 1.00 92.56 105 PRO A N 1
ATOM 856 C CA . PRO A 1 105 ? -5.761 -0.674 3.146 1.00 92.56 105 PRO A CA 1
ATOM 857 C C . PRO A 1 105 ? -5.700 -1.315 1.757 1.00 92.56 105 PRO A C 1
ATOM 859 O O . PRO A 1 105 ? -6.702 -1.821 1.259 1.00 92.56 105 PRO A O 1
ATOM 862 N N . ILE A 1 106 ? -4.520 -1.317 1.145 1.00 92.69 106 ILE A N 1
ATOM 863 C CA . ILE A 1 106 ? -4.251 -1.961 -0.144 1.00 92.69 106 ILE A CA 1
ATOM 864 C C . ILE A 1 106 ? -2.821 -2.493 -0.165 1.00 92.69 106 ILE A C 1
ATOM 866 O O . ILE A 1 106 ? -1.902 -1.795 0.250 1.00 92.69 106 ILE A O 1
ATOM 870 N N . VAL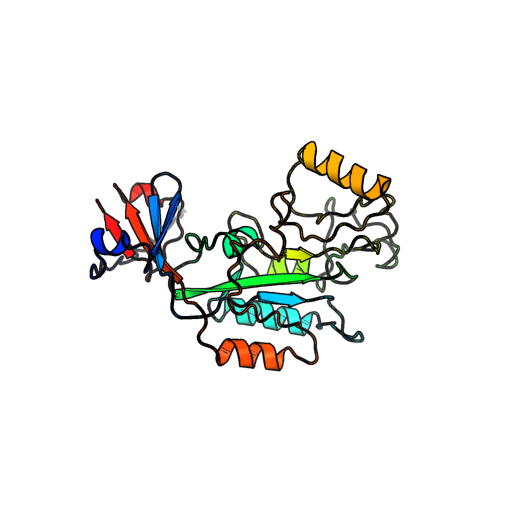 A 1 1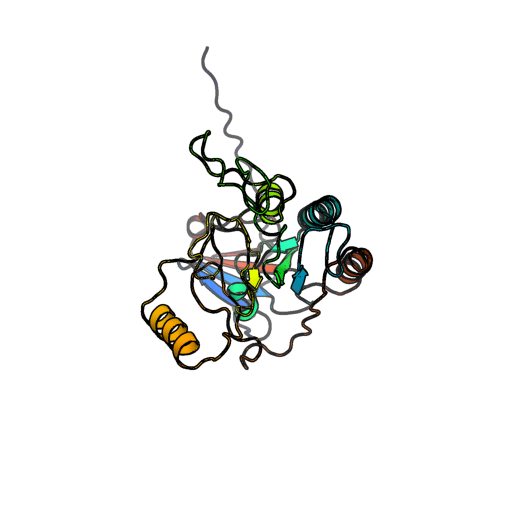07 ? -2.616 -3.707 -0.669 1.00 89.06 107 VAL A N 1
ATOM 871 C CA . VAL A 1 107 ? -1.271 -4.238 -0.925 1.00 89.06 107 VAL A CA 1
ATOM 872 C C . VAL A 1 107 ? -0.925 -3.982 -2.387 1.00 89.06 107 VAL A C 1
ATOM 874 O O . VAL A 1 107 ? -1.713 -4.287 -3.287 1.00 89.06 107 VAL A O 1
ATOM 877 N N . LEU A 1 108 ? 0.253 -3.411 -2.625 1.00 90.38 108 LEU A N 1
ATOM 878 C CA . LEU A 1 108 ? 0.772 -3.108 -3.954 1.00 90.38 108 LEU A CA 1
ATOM 879 C C . LEU A 1 108 ? 2.119 -3.803 -4.136 1.00 90.38 108 LEU A C 1
ATOM 881 O O . LEU A 1 108 ? 2.981 -3.708 -3.265 1.00 90.38 108 LEU A O 1
ATOM 885 N N . GLY A 1 109 ? 2.333 -4.435 -5.284 1.00 87.50 109 GLY A N 1
ATOM 886 C CA . GLY A 1 109 ? 3.649 -4.947 -5.641 1.00 87.50 109 GLY A CA 1
ATOM 887 C C . GLY A 1 109 ? 3.829 -5.176 -7.134 1.00 87.50 109 GLY A C 1
ATOM 888 O O . GLY A 1 109 ? 2.883 -5.049 -7.907 1.00 87.50 109 GLY A O 1
ATOM 889 N N . SER A 1 110 ? 5.046 -5.506 -7.557 1.00 85.38 110 SER A N 1
ATOM 890 C CA . SER A 1 110 ? 5.361 -5.851 -8.942 1.00 85.38 110 SER A CA 1
ATOM 891 C C . SER A 1 110 ? 6.206 -7.111 -9.028 1.00 85.38 110 SER A C 1
ATOM 893 O O . SER A 1 110 ? 7.239 -7.209 -8.364 1.00 85.38 110 SER A O 1
ATOM 895 N N . ASP A 1 111 ? 5.807 -8.007 -9.922 1.00 76.50 111 ASP A N 1
ATOM 896 C CA . ASP A 1 111 ? 6.554 -9.209 -10.284 1.00 76.50 111 ASP A CA 1
ATOM 897 C C . ASP A 1 111 ? 7.701 -8.877 -11.266 1.00 76.50 111 ASP A C 1
ATOM 899 O O . ASP A 1 111 ? 7.853 -7.736 -11.725 1.00 76.50 111 ASP A O 1
ATOM 903 N N . ASP A 1 112 ? 8.533 -9.885 -11.547 1.00 70.06 112 ASP A N 1
ATOM 904 C CA . ASP A 1 112 ? 9.660 -9.948 -12.495 1.00 70.06 112 ASP A CA 1
ATOM 905 C C . ASP A 1 112 ? 10.823 -8.950 -12.326 1.00 70.06 112 ASP A C 1
ATOM 907 O O . ASP A 1 112 ? 11.907 -9.197 -12.856 1.00 70.06 112 ASP A O 1
ATOM 911 N N . ALA A 1 113 ? 10.650 -7.846 -11.590 1.00 68.75 113 ALA A N 1
ATOM 912 C CA . ALA A 1 113 ? 11.654 -6.782 -11.444 1.00 68.75 113 ALA A CA 1
ATOM 913 C C . ALA A 1 113 ? 12.232 -6.301 -12.797 1.00 68.75 113 ALA A C 1
ATOM 915 O O . ALA A 1 113 ? 13.441 -6.109 -12.991 1.00 68.75 113 ALA A O 1
ATOM 916 N N . SER A 1 114 ? 11.309 -6.115 -13.740 1.00 68.88 114 SER A N 1
ATOM 917 C CA . SER A 1 114 ? 11.571 -5.774 -15.134 1.00 68.88 114 SER A CA 1
ATOM 918 C C . SER A 1 114 ? 12.198 -4.388 -15.325 1.00 68.88 114 SER A C 1
ATOM 920 O O . SER A 1 114 ? 12.111 -3.495 -14.475 1.00 68.88 114 SER A O 1
ATOM 922 N N . GLN A 1 115 ? 12.801 -4.185 -16.500 1.00 69.44 115 GLN A N 1
ATOM 923 C CA . GLN A 1 115 ? 13.207 -2.859 -16.971 1.00 69.44 115 GLN A CA 1
ATOM 924 C C . GLN A 1 115 ? 11.983 -1.920 -16.969 1.00 69.44 115 GLN A C 1
ATOM 926 O O . GLN A 1 115 ? 10.913 -2.300 -17.435 1.00 69.44 115 GLN A O 1
ATOM 931 N N . GLY A 1 116 ? 12.133 -0.722 -16.395 1.00 73.88 116 GLY A N 1
ATOM 932 C CA . GLY A 1 116 ? 11.027 0.212 -16.123 1.00 73.88 116 GLY A CA 1
ATOM 933 C C . GLY A 1 116 ? 10.663 0.330 -14.637 1.00 73.88 116 GLY A C 1
ATOM 934 O O . GLY A 1 116 ? 10.263 1.403 -14.188 1.00 73.88 116 GLY A O 1
ATOM 935 N N . ASN A 1 117 ? 10.877 -0.720 -13.835 1.00 78.44 117 ASN A N 1
ATOM 936 C CA . ASN A 1 117 ? 10.522 -0.695 -12.410 1.00 78.44 117 ASN A CA 1
ATOM 937 C C . ASN A 1 117 ? 11.480 0.189 -11.607 1.00 78.44 117 ASN A C 1
ATOM 939 O O . ASN A 1 117 ? 11.069 1.104 -10.892 1.00 78.44 117 ASN A O 1
ATOM 943 N N . PHE A 1 118 ? 12.776 -0.057 -11.777 1.00 83.12 118 PHE A N 1
ATOM 944 C CA . PHE A 1 118 ? 13.834 0.728 -11.165 1.00 83.12 118 PHE A CA 1
ATOM 945 C C . PHE A 1 118 ? 14.850 1.135 -12.233 1.00 83.12 118 PHE A C 1
ATOM 947 O O . PHE A 1 118 ? 15.458 0.267 -12.857 1.00 83.12 118 PHE A O 1
ATOM 954 N N . LEU A 1 119 ? 15.028 2.442 -12.451 1.00 82.06 119 LEU A N 1
ATOM 955 C CA . LEU A 1 119 ? 15.954 2.989 -13.446 1.00 82.06 119 LEU A CA 1
ATOM 956 C C . LEU A 1 119 ? 16.619 4.262 -12.919 1.00 82.06 119 LEU A C 1
ATOM 958 O O . LEU A 1 119 ? 15.932 5.220 -12.552 1.00 82.06 119 LEU A O 1
ATOM 962 N N . TYR A 1 120 ? 17.950 4.294 -12.941 1.00 85.31 120 TYR A N 1
ATOM 963 C CA . TYR A 1 120 ? 18.717 5.530 -12.793 1.00 85.31 120 TYR A CA 1
ATOM 964 C C . TYR A 1 120 ? 19.033 6.148 -14.158 1.00 85.31 120 TYR A C 1
ATOM 966 O O . TYR A 1 120 ? 19.171 5.427 -15.148 1.00 85.31 120 TYR A O 1
ATOM 974 N N . LYS A 1 121 ? 19.200 7.475 -14.194 1.00 87.31 121 LYS A N 1
ATOM 975 C CA . LYS A 1 121 ? 19.798 8.195 -15.326 1.00 87.31 121 LYS A CA 1
ATOM 976 C C . LYS A 1 121 ? 21.221 7.682 -15.574 1.00 87.31 121 LYS A C 1
ATOM 978 O O . LYS A 1 121 ? 21.945 7.373 -14.625 1.00 87.31 121 LYS A O 1
ATOM 983 N N . THR A 1 122 ? 21.621 7.617 -16.840 1.00 86.56 122 THR A N 1
ATOM 984 C CA . THR A 1 122 ? 22.902 7.044 -17.273 1.00 86.56 122 THR A CA 1
ATOM 985 C C . THR A 1 122 ? 23.702 7.990 -18.155 1.00 86.56 122 THR A C 1
ATOM 987 O O . THR A 1 122 ? 23.150 8.781 -18.921 1.00 86.56 122 THR A O 1
ATOM 990 N N . ILE A 1 123 ? 25.022 7.832 -18.119 1.00 87.62 123 ILE A N 1
ATOM 991 C CA . ILE A 1 123 ? 25.934 8.339 -19.138 1.00 87.62 123 ILE A CA 1
ATOM 992 C C . ILE A 1 123 ? 25.969 7.294 -20.262 1.00 87.62 123 ILE A C 1
ATOM 994 O O . ILE A 1 123 ? 26.544 6.218 -20.115 1.00 87.62 123 ILE A O 1
ATOM 998 N N . GLY A 1 124 ? 25.317 7.600 -21.386 1.00 85.06 124 GLY A N 1
ATOM 999 C CA . GLY A 1 124 ? 25.107 6.652 -22.488 1.00 85.06 124 GLY A CA 1
ATOM 1000 C C . GLY A 1 124 ? 23.714 5.997 -22.467 1.00 85.06 124 GLY A C 1
ATOM 1001 O O . GLY A 1 124 ? 22.834 6.475 -21.748 1.00 85.06 124 GLY A O 1
ATOM 1002 N N . PRO A 1 125 ? 23.483 4.943 -23.278 1.00 80.38 125 PRO A N 1
ATOM 1003 C CA . PRO A 1 125 ? 22.168 4.305 -23.427 1.00 80.38 125 PRO A CA 1
ATOM 1004 C C . PRO A 1 125 ? 21.626 3.763 -22.098 1.00 80.38 125 PRO A C 1
ATOM 1006 O O . PRO A 1 125 ? 22.392 3.233 -21.302 1.00 80.38 125 PRO A O 1
ATOM 1009 N N . LEU A 1 126 ? 20.319 3.847 -21.858 1.00 76.88 126 LEU A N 1
ATOM 1010 C CA . LEU A 1 126 ? 19.724 3.582 -20.540 1.00 76.88 126 LEU A CA 1
ATOM 1011 C C . LEU A 1 126 ? 19.916 2.133 -20.047 1.00 76.88 126 LEU A C 1
ATOM 1013 O O . LEU A 1 126 ? 20.032 1.885 -18.845 1.00 76.88 126 LEU A O 1
ATOM 1017 N N . GLU A 1 127 ? 19.988 1.193 -20.988 1.00 70.38 127 GLU A N 1
ATOM 1018 C CA . GLU A 1 127 ? 20.155 -0.250 -20.787 1.00 70.38 127 GLU A CA 1
ATOM 1019 C C . GLU A 1 127 ? 21.582 -0.642 -20.376 1.00 70.38 127 GLU A C 1
ATOM 1021 O O . GLU A 1 127 ? 21.795 -1.679 -19.745 1.00 70.38 127 GLU A O 1
ATOM 1026 N N . ILE A 1 128 ? 22.580 0.128 -20.828 1.00 70.50 128 ILE A N 1
ATOM 1027 C CA . ILE A 1 128 ? 23.996 -0.281 -20.833 1.00 70.50 128 ILE A CA 1
ATOM 1028 C C . ILE A 1 128 ? 24.992 0.851 -20.539 1.00 70.50 128 ILE A C 1
ATOM 1030 O O . ILE A 1 128 ? 26.198 0.655 -20.697 1.00 70.50 128 ILE A O 1
ATOM 1034 N N . GLY A 1 129 ? 24.513 2.025 -20.152 1.00 71.69 129 GLY A N 1
ATOM 1035 C CA . GLY A 1 129 ? 25.322 3.154 -19.716 1.00 71.69 129 GLY A CA 1
ATOM 1036 C C . GLY A 1 129 ? 25.612 3.093 -18.221 1.00 71.69 129 GLY A C 1
ATOM 1037 O O . GLY A 1 129 ? 24.876 2.475 -17.446 1.00 71.69 129 GLY A O 1
ATOM 1038 N N . ASP A 1 130 ? 26.680 3.771 -17.825 1.00 79.31 130 ASP A N 1
ATOM 1039 C CA . ASP A 1 130 ? 27.080 3.884 -16.426 1.00 79.31 130 ASP A CA 1
ATOM 1040 C C . ASP A 1 130 ? 26.110 4.831 -15.704 1.00 79.31 130 ASP A C 1
ATOM 1042 O O . ASP A 1 130 ? 25.623 5.792 -16.303 1.00 79.31 130 ASP A O 1
ATOM 1046 N N . ILE A 1 131 ? 25.807 4.592 -14.425 1.00 83.75 131 ILE A N 1
ATOM 1047 C CA . ILE A 1 131 ? 24.892 5.463 -13.667 1.00 83.75 131 ILE A CA 1
ATOM 1048 C C . ILE A 1 131 ? 25.491 6.872 -13.580 1.00 83.75 131 ILE A C 1
ATOM 1050 O O . ILE A 1 131 ? 26.614 7.038 -13.105 1.00 83.75 131 ILE A O 1
ATOM 1054 N N . ASP A 1 132 ? 24.730 7.892 -13.979 1.00 84.69 132 ASP A N 1
ATOM 1055 C CA . ASP A 1 132 ? 25.181 9.276 -13.874 1.00 84.69 132 ASP A CA 1
ATOM 1056 C C . ASP A 1 132 ? 25.226 9.702 -12.399 1.00 84.69 132 ASP A C 1
ATOM 1058 O O . ASP A 1 132 ? 24.206 9.769 -11.707 1.00 84.69 132 ASP A O 1
ATOM 1062 N N . THR A 1 133 ? 26.439 9.967 -11.912 1.00 88.38 133 THR A N 1
ATOM 1063 C CA . THR A 1 133 ? 26.705 10.498 -10.569 1.00 88.38 133 THR A CA 1
ATOM 1064 C C . THR A 1 133 ? 27.307 11.904 -10.605 1.00 88.38 133 THR A C 1
ATOM 1066 O O . THR A 1 133 ? 27.879 12.345 -9.606 1.00 88.38 133 THR A O 1
ATOM 1069 N N . SER A 1 134 ? 27.222 12.618 -11.733 1.00 88.94 134 SER A N 1
ATOM 1070 C CA . SER A 1 134 ? 27.798 13.961 -11.910 1.00 88.94 134 SER A CA 1
ATOM 1071 C C . SER A 1 134 ? 27.240 14.997 -10.924 1.00 88.94 134 SER A C 1
ATOM 1073 O O . SER A 1 134 ? 27.968 15.892 -10.497 1.00 88.94 134 SER A O 1
ATOM 1075 N N . THR A 1 135 ? 25.989 14.833 -10.477 1.00 86.12 135 THR A N 1
ATOM 1076 C CA . THR A 1 135 ? 25.348 15.676 -9.448 1.00 86.12 135 THR A CA 1
ATOM 1077 C C . THR A 1 135 ? 25.679 15.252 -8.008 1.00 86.12 135 THR A C 1
ATOM 1079 O O . THR A 1 135 ? 25.156 15.817 -7.045 1.00 86.12 135 THR A O 1
ATOM 1082 N N . GLY A 1 136 ? 26.553 14.252 -7.826 1.00 83.81 136 GLY A N 1
ATOM 1083 C CA . GLY A 1 136 ? 26.913 13.678 -6.524 1.00 83.81 136 GLY A CA 1
ATOM 1084 C C . GLY A 1 136 ? 25.834 12.774 -5.914 1.00 83.81 136 GLY A C 1
ATOM 1085 O O . GLY A 1 136 ? 25.987 12.306 -4.785 1.00 83.81 136 GLY A O 1
ATOM 1086 N N . LYS A 1 137 ? 24.741 12.518 -6.642 1.00 83.56 137 LYS A N 1
ATOM 1087 C CA . LYS A 1 137 ? 23.640 11.623 -6.267 1.00 83.56 137 LYS A CA 1
ATOM 1088 C C . LYS A 1 137 ? 23.248 10.771 -7.472 1.00 83.56 137 LYS A C 1
ATOM 1090 O O . LYS A 1 137 ? 23.497 11.158 -8.605 1.00 83.56 137 LYS A O 1
ATOM 1095 N N . LYS A 1 138 ? 22.625 9.618 -7.220 1.00 85.06 138 LYS A N 1
ATOM 1096 C CA . LYS A 1 138 ? 22.011 8.802 -8.274 1.00 85.06 138 LYS A CA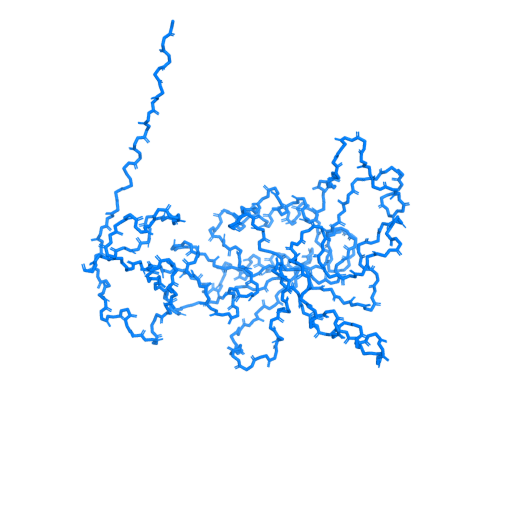 1
ATOM 1097 C C . LYS A 1 138 ? 20.591 9.304 -8.511 1.00 85.06 138 LYS A C 1
ATOM 1099 O O . LYS A 1 138 ? 19.768 9.240 -7.597 1.00 85.06 138 LYS A O 1
ATOM 1104 N N . GLU A 1 139 ? 20.311 9.811 -9.702 1.00 86.50 139 GLU A N 1
ATOM 1105 C CA . GLU A 1 139 ? 18.996 10.350 -10.055 1.00 86.50 139 GLU A CA 1
ATOM 1106 C C . GLU A 1 139 ? 18.139 9.306 -10.764 1.00 86.50 139 GLU A C 1
ATOM 1108 O O . GLU A 1 139 ? 18.598 8.640 -11.689 1.00 86.50 139 GLU A O 1
ATOM 1113 N N . LEU A 1 140 ? 16.888 9.161 -10.332 1.00 87.12 140 LEU A N 1
ATOM 1114 C CA . LEU A 1 140 ? 15.913 8.283 -10.976 1.00 87.12 140 LEU A CA 1
ATOM 1115 C C . LEU A 1 140 ? 15.444 8.855 -12.323 1.00 87.12 140 LEU A C 1
ATOM 1117 O O . LEU A 1 140 ? 15.407 10.072 -12.519 1.00 87.12 140 LEU A O 1
ATOM 1121 N N . VAL A 1 141 ? 15.037 7.968 -13.231 1.00 89.88 141 VAL A N 1
ATOM 1122 C CA . VAL A 1 141 ? 14.278 8.336 -14.437 1.00 89.88 141 VAL A CA 1
ATOM 1123 C C . VAL A 1 141 ? 12.835 8.660 -14.040 1.00 89.88 141 VAL A C 1
ATOM 1125 O O . VAL A 1 141 ? 12.225 7.897 -13.289 1.00 89.88 141 VAL A O 1
ATOM 1128 N N . GLU A 1 142 ? 12.286 9.768 -14.543 1.00 91.69 142 GLU A N 1
ATOM 1129 C CA . GLU A 1 142 ? 10.984 10.312 -14.107 1.00 91.69 142 GLU A CA 1
ATOM 1130 C C . GLU A 1 142 ? 9.789 9.392 -14.419 1.00 91.69 142 GLU A C 1
ATOM 1132 O O . GLU A 1 142 ? 8.811 9.368 -13.679 1.00 91.69 142 GLU A O 1
ATOM 1137 N N . ASP A 1 143 ? 9.909 8.561 -15.454 1.00 91.62 143 ASP A N 1
ATOM 1138 C CA . ASP A 1 143 ? 8.904 7.564 -15.839 1.00 91.62 143 ASP A CA 1
ATOM 1139 C C . ASP A 1 143 ? 9.181 6.157 -15.268 1.00 91.62 143 ASP A C 1
ATOM 1141 O O . ASP A 1 143 ? 8.559 5.180 -15.683 1.00 91.62 143 ASP A O 1
ATOM 1145 N N . SER A 1 144 ? 10.112 6.021 -14.313 1.00 89.31 144 SER A N 1
ATOM 1146 C CA . SER A 1 144 ? 10.339 4.753 -13.602 1.00 89.31 144 SER A CA 1
ATOM 1147 C C . SER A 1 144 ? 9.333 4.536 -12.469 1.00 89.31 144 SER A C 1
ATOM 1149 O O . SER A 1 144 ? 8.891 5.485 -11.817 1.00 89.31 144 SER A O 1
ATOM 1151 N N . MET A 1 145 ? 9.003 3.272 -12.181 1.00 90.38 145 MET A N 1
ATOM 1152 C CA . MET A 1 145 ? 7.992 2.932 -11.170 1.00 90.38 145 MET A CA 1
ATOM 1153 C C . MET A 1 145 ? 8.358 3.492 -9.796 1.00 90.38 145 MET A C 1
ATOM 1155 O O . MET A 1 145 ? 7.513 4.093 -9.138 1.00 90.38 145 MET A O 1
ATOM 1159 N N . VAL A 1 146 ? 9.626 3.376 -9.387 1.00 88.94 146 VAL A N 1
ATOM 1160 C CA . VAL A 1 146 ? 10.074 3.915 -8.095 1.00 88.94 146 VAL A CA 1
ATOM 1161 C C . VAL A 1 146 ? 10.089 5.446 -8.051 1.00 88.94 146 VAL A C 1
ATOM 1163 O O . VAL A 1 146 ? 9.785 5.993 -6.994 1.00 88.94 146 VAL A O 1
ATOM 1166 N N . TYR A 1 147 ? 10.338 6.158 -9.158 1.00 92.19 147 TYR A N 1
ATOM 1167 C CA . TYR A 1 147 ? 10.167 7.618 -9.166 1.00 92.19 147 TYR A CA 1
ATOM 1168 C C . TYR A 1 147 ? 8.699 8.004 -8.957 1.00 92.19 147 TYR A C 1
ATOM 1170 O O . TYR A 1 147 ? 8.392 8.832 -8.100 1.00 92.19 147 TYR A O 1
ATOM 1178 N N . LEU A 1 148 ? 7.781 7.378 -9.700 1.00 95.19 148 LEU A N 1
ATOM 1179 C CA . LEU A 1 148 ? 6.350 7.671 -9.598 1.00 95.19 148 LEU A CA 1
ATOM 1180 C C . LEU A 1 148 ? 5.798 7.310 -8.209 1.00 95.19 148 LEU A C 1
ATOM 1182 O O . LEU A 1 148 ? 5.054 8.098 -7.627 1.00 95.19 148 LEU A O 1
ATOM 1186 N N . LEU A 1 149 ? 6.240 6.192 -7.625 1.00 92.88 149 LEU A N 1
ATOM 1187 C CA . LEU A 1 149 ? 5.943 5.833 -6.236 1.00 92.88 149 LEU A CA 1
ATOM 1188 C C . LEU A 1 149 ? 6.470 6.885 -5.247 1.00 92.88 149 LEU A C 1
ATOM 1190 O O . LEU A 1 149 ? 5.704 7.341 -4.404 1.00 92.88 149 LEU A O 1
ATOM 1194 N N . GLN A 1 150 ? 7.728 7.331 -5.372 1.00 90.62 150 GLN A N 1
ATOM 1195 C CA . GLN A 1 150 ? 8.298 8.388 -4.518 1.00 90.62 150 GLN A CA 1
ATOM 1196 C C . GLN A 1 150 ? 7.587 9.740 -4.654 1.00 90.62 150 GLN A C 1
ATOM 1198 O O . GLN A 1 150 ? 7.559 10.515 -3.699 1.00 90.62 150 GLN A O 1
ATOM 1203 N N . LYS A 1 151 ? 7.023 10.030 -5.829 1.00 93.69 151 LYS A N 1
ATOM 1204 C CA . LYS A 1 151 ? 6.321 11.283 -6.117 1.00 93.69 151 LYS A CA 1
ATOM 1205 C C . LYS A 1 151 ? 4.883 11.301 -5.588 1.00 93.69 151 LYS A C 1
ATOM 1207 O O . LYS A 1 151 ? 4.435 12.353 -5.138 1.00 93.69 151 LYS A O 1
ATOM 1212 N N . TYR A 1 152 ? 4.169 10.174 -5.655 1.00 93.94 152 TYR A N 1
ATOM 1213 C CA . TYR A 1 152 ? 2.721 10.124 -5.398 1.00 93.94 152 TYR A CA 1
ATOM 1214 C C . TYR A 1 152 ? 2.300 9.339 -4.149 1.00 93.94 152 TYR A C 1
ATOM 1216 O O . TYR A 1 152 ? 1.239 9.630 -3.599 1.00 93.94 152 TYR A O 1
ATOM 1224 N N . ILE A 1 153 ? 3.107 8.396 -3.650 1.00 89.38 153 ILE A N 1
ATOM 1225 C CA . ILE A 1 153 ? 2.799 7.658 -2.418 1.00 89.38 153 ILE A CA 1
ATOM 1226 C C . ILE A 1 153 ? 3.513 8.290 -1.223 1.00 89.38 153 ILE A C 1
ATOM 1228 O O . ILE A 1 153 ? 4.737 8.411 -1.186 1.00 89.38 153 ILE A O 1
ATOM 1232 N N . LYS A 1 154 ? 2.734 8.669 -0.203 1.00 86.19 154 LYS A N 1
ATOM 1233 C CA . LYS A 1 154 ? 3.261 9.186 1.066 1.00 86.19 154 LYS A CA 1
ATOM 1234 C C . LYS A 1 154 ? 3.998 8.068 1.820 1.00 86.19 154 LYS A C 1
ATOM 1236 O O . LYS A 1 154 ? 3.391 7.024 2.053 1.00 86.19 154 LYS A O 1
ATOM 1241 N N . PRO A 1 155 ? 5.256 8.273 2.252 1.00 81.12 155 PRO A N 1
ATOM 1242 C CA . PRO A 1 155 ? 5.960 7.276 3.046 1.00 81.12 155 PRO A CA 1
ATOM 1243 C C . PRO A 1 155 ? 5.331 7.067 4.431 1.00 81.12 155 PRO A C 1
ATOM 1245 O O . PRO A 1 155 ? 5.062 8.028 5.152 1.00 81.12 155 PRO A O 1
ATOM 1248 N N . VAL A 1 156 ? 5.189 5.808 4.837 1.00 73.06 156 VAL A N 1
ATOM 1249 C CA . VAL A 1 156 ? 4.809 5.374 6.187 1.00 73.06 156 VAL A CA 1
ATOM 1250 C C . VAL A 1 156 ? 6.094 5.036 6.944 1.00 73.06 156 VAL A C 1
ATOM 1252 O O . VAL A 1 156 ? 6.904 4.240 6.476 1.00 73.06 156 VAL A O 1
ATOM 1255 N N . ASN A 1 157 ? 6.344 5.681 8.089 1.00 71.38 157 ASN A N 1
ATOM 1256 C CA . ASN A 1 157 ? 7.611 5.564 8.840 1.00 71.38 157 ASN A CA 1
ATOM 1257 C C . ASN A 1 157 ? 8.882 5.797 7.982 1.00 71.38 157 ASN A C 1
ATOM 1259 O O . ASN A 1 157 ? 9.925 5.190 8.221 1.00 71.38 157 ASN A O 1
ATOM 1263 N N . GLY A 1 158 ? 8.798 6.639 6.944 1.00 78.62 158 GLY A N 1
ATOM 1264 C CA . GLY A 1 158 ? 9.904 6.876 6.006 1.00 78.62 158 GLY A CA 1
ATOM 1265 C C . GLY A 1 158 ? 10.129 5.775 4.956 1.00 78.62 158 GLY A C 1
ATOM 1266 O O . GLY A 1 158 ? 11.094 5.868 4.200 1.00 78.62 158 GLY A O 1
ATOM 1267 N N . LYS A 1 159 ? 9.252 4.766 4.868 1.00 79.38 159 LYS A N 1
ATOM 1268 C CA . LYS A 1 159 ? 9.248 3.731 3.820 1.00 79.38 159 LYS A CA 1
ATOM 1269 C C . LYS A 1 159 ? 8.043 3.884 2.895 1.00 79.38 159 LYS A C 1
ATOM 1271 O O . LYS A 1 159 ? 6.996 4.361 3.313 1.00 79.38 159 LYS A O 1
ATOM 1276 N N . ILE A 1 160 ? 8.174 3.455 1.644 1.00 85.88 160 ILE A N 1
ATOM 1277 C CA . ILE A 1 160 ? 7.036 3.301 0.730 1.00 85.88 160 ILE A CA 1
ATOM 1278 C C . ILE A 1 160 ? 6.681 1.820 0.697 1.00 85.88 160 ILE A C 1
ATOM 1280 O O . ILE A 1 160 ? 7.529 0.995 0.365 1.00 85.88 160 ILE A O 1
ATOM 1284 N N . ASN A 1 161 ? 5.438 1.504 1.043 1.00 87.44 161 ASN A N 1
ATOM 1285 C CA . ASN A 1 161 ? 4.915 0.146 1.028 1.00 87.44 161 ASN A CA 1
ATOM 1286 C C . ASN A 1 161 ? 4.556 -0.249 -0.418 1.00 87.44 161 ASN A C 1
ATOM 1288 O O . ASN A 1 161 ? 3.478 0.081 -0.913 1.00 87.44 161 ASN A O 1
ATOM 1292 N N . PHE A 1 162 ? 5.502 -0.890 -1.111 1.00 87.75 162 PHE A N 1
ATOM 1293 C CA . PHE A 1 162 ? 5.324 -1.466 -2.447 1.00 87.75 162 PHE A CA 1
ATOM 1294 C C . PHE A 1 162 ? 6.307 -2.628 -2.655 1.00 87.75 162 PHE A C 1
ATOM 1296 O O . PHE A 1 162 ? 7.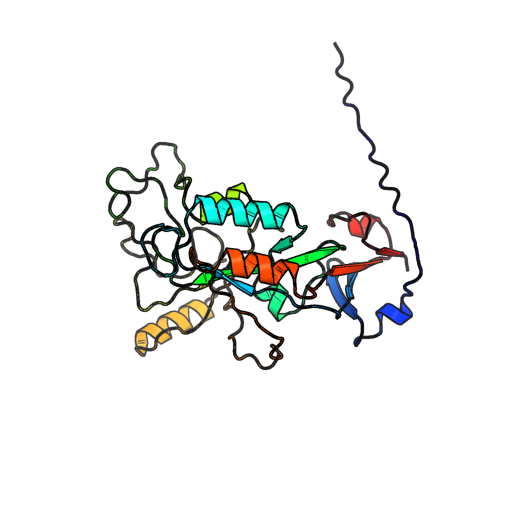515 -2.398 -2.701 1.00 87.75 162 PHE A O 1
ATOM 1303 N N . THR A 1 163 ? 5.821 -3.860 -2.802 1.00 81.62 163 THR A N 1
ATOM 1304 C CA . THR A 1 163 ? 6.665 -5.071 -2.804 1.00 81.62 163 THR A CA 1
ATOM 1305 C C . THR A 1 163 ? 7.218 -5.405 -4.199 1.00 81.62 163 THR A C 1
ATOM 1307 O O . THR A 1 163 ? 6.458 -5.478 -5.157 1.00 81.62 163 THR A O 1
ATOM 1310 N N . PHE A 1 164 ? 8.526 -5.655 -4.362 1.00 77.31 164 PHE A N 1
ATOM 1311 C CA . PHE A 1 164 ? 9.074 -6.204 -5.620 1.00 77.31 164 PHE A CA 1
ATOM 1312 C C . PHE A 1 164 ? 9.329 -7.708 -5.482 1.00 77.31 164 PHE A C 1
ATOM 1314 O O . PHE A 1 164 ? 10.262 -8.128 -4.795 1.00 77.31 164 PHE A O 1
ATOM 1321 N N . TYR A 1 165 ? 8.534 -8.520 -6.176 1.00 70.56 165 TYR A N 1
ATOM 1322 C CA . TYR A 1 165 ? 8.706 -9.968 -6.232 1.00 70.56 165 TYR A CA 1
ATOM 1323 C C . TYR A 1 165 ? 9.693 -10.315 -7.354 1.00 70.56 165 TYR A C 1
ATOM 1325 O O . TYR A 1 165 ? 9.457 -10.029 -8.527 1.00 70.56 165 TYR A O 1
ATOM 1333 N N . VAL A 1 166 ? 10.839 -10.902 -6.996 1.00 64.31 166 VAL A N 1
ATOM 1334 C CA . VAL A 1 166 ? 11.949 -11.152 -7.930 1.00 64.31 166 VAL A CA 1
ATOM 1335 C C . VAL A 1 166 ? 12.125 -12.649 -8.151 1.00 64.31 166 VAL A C 1
ATOM 1337 O O . VAL A 1 166 ? 12.460 -13.379 -7.220 1.00 64.31 166 VAL A O 1
ATOM 1340 N N . SER A 1 167 ? 11.972 -13.105 -9.395 1.00 49.47 167 SER A N 1
ATOM 1341 C CA . SER A 1 167 ? 12.357 -14.463 -9.788 1.00 49.47 167 SER A CA 1
ATOM 1342 C C . SER A 1 167 ? 13.838 -14.499 -10.177 1.00 49.47 167 SER A C 1
ATOM 1344 O O . SER A 1 167 ? 14.255 -13.875 -11.151 1.00 49.47 167 SER A O 1
ATOM 1346 N N . PHE A 1 168 ? 14.644 -15.263 -9.437 1.00 50.78 168 PHE A N 1
ATOM 1347 C CA . PHE A 1 168 ? 16.106 -15.351 -9.607 1.00 50.78 168 PHE A CA 1
ATOM 1348 C C . PHE A 1 168 ? 16.549 -16.062 -10.897 1.00 50.78 168 PHE A C 1
ATOM 1350 O O . PHE A 1 168 ? 17.740 -16.149 -11.184 1.00 50.78 168 PHE A O 1
ATOM 1357 N N . ASN A 1 169 ? 15.603 -16.561 -11.696 1.00 40.41 169 ASN A N 1
ATOM 1358 C CA . ASN A 1 169 ? 15.884 -17.206 -12.978 1.00 40.41 169 ASN A CA 1
ATOM 1359 C C . ASN A 1 169 ? 16.215 -16.189 -14.100 1.00 40.41 169 ASN A C 1
ATOM 1361 O O . ASN A 1 169 ? 16.511 -16.591 -15.226 1.00 40.41 169 ASN A O 1
ATOM 1365 N N . GLY A 1 170 ? 16.192 -14.882 -13.807 1.00 41.84 170 GLY A N 1
ATOM 1366 C CA . GLY A 1 170 ? 16.678 -13.809 -14.676 1.00 41.84 170 GLY A CA 1
ATOM 1367 C C . GLY A 1 170 ? 17.522 -12.782 -13.912 1.00 41.84 170 GLY A C 1
ATOM 1368 O O . GLY A 1 170 ? 17.478 -12.715 -12.689 1.00 41.84 170 GLY A O 1
ATOM 1369 N N . LEU A 1 171 ? 18.291 -11.966 -14.642 1.00 43.44 171 LEU A N 1
ATOM 1370 C CA . LEU A 1 171 ? 18.963 -10.776 -14.097 1.00 43.44 171 LEU A CA 1
ATOM 1371 C C . LEU A 1 171 ? 17.966 -9.597 -14.084 1.00 43.44 171 LEU A C 1
ATOM 1373 O O . LEU A 1 171 ? 17.697 -9.064 -15.169 1.00 43.44 171 LEU A O 1
ATOM 1377 N N . PRO A 1 172 ? 17.425 -9.184 -12.922 1.00 44.59 172 PRO A N 1
ATOM 1378 C CA . PRO A 1 172 ? 16.551 -8.022 -12.810 1.00 44.59 172 PRO A CA 1
ATOM 1379 C C . PRO A 1 172 ? 17.360 -6.725 -12.932 1.00 44.59 172 PRO A C 1
ATOM 1381 O O . PRO A 1 172 ? 18.570 -6.714 -12.700 1.00 44.59 172 PRO A O 1
ATOM 1384 N N . PHE A 1 173 ? 16.680 -5.623 -13.257 1.00 51.56 173 PHE A N 1
ATOM 1385 C CA . PHE A 1 173 ? 17.264 -4.270 -13.273 1.00 51.56 173 PHE A CA 1
ATOM 1386 C C . PHE A 1 173 ? 18.568 -4.136 -14.098 1.00 51.56 173 PHE A C 1
ATOM 1388 O O . PHE A 1 173 ? 19.583 -3.634 -13.612 1.00 51.56 173 PHE A O 1
ATOM 1395 N N . ARG A 1 174 ? 18.565 -4.603 -15.356 1.00 43.12 174 ARG A N 1
ATOM 1396 C CA . ARG A 1 174 ? 19.743 -4.551 -16.244 1.00 43.12 174 ARG A CA 1
ATOM 1397 C C . ARG A 1 174 ? 20.226 -3.111 -16.492 1.00 43.12 174 ARG A C 1
ATOM 1399 O O . ARG A 1 174 ? 19.624 -2.395 -17.283 1.00 43.12 174 ARG A O 1
ATOM 1406 N N . GLN A 1 175 ? 21.349 -2.750 -15.872 1.00 42.50 175 GLN A N 1
ATOM 1407 C CA . GLN A 1 175 ? 22.247 -1.657 -16.269 1.00 42.50 175 GLN A CA 1
ATOM 1408 C C . GLN A 1 175 ? 23.692 -2.211 -16.219 1.00 42.50 175 GLN A C 1
ATOM 1410 O O . GLN A 1 175 ? 24.007 -3.041 -15.363 1.00 42.50 175 GLN A O 1
ATOM 1415 N N . SER A 1 176 ? 24.555 -1.859 -17.177 1.00 38.03 176 SER A N 1
ATOM 1416 C CA . SER A 1 176 ? 25.779 -2.632 -17.517 1.00 38.03 176 SER A CA 1
ATOM 1417 C C . SER A 1 176 ? 26.854 -2.697 -16.428 1.00 38.03 176 SER A C 1
ATOM 1419 O O . SER A 1 176 ? 27.556 -3.706 -16.317 1.00 38.03 176 SER A O 1
ATOM 1421 N N . ASP A 1 177 ? 26.976 -1.647 -15.619 1.00 38.34 177 ASP A N 1
ATOM 1422 C CA . ASP A 1 177 ? 28.020 -1.518 -14.596 1.00 38.34 177 ASP A CA 1
ATOM 1423 C C . ASP A 1 177 ? 27.746 -2.402 -13.355 1.00 38.34 177 ASP A C 1
ATOM 1425 O O . ASP A 1 177 ? 28.547 -2.547 -12.428 1.00 38.34 177 ASP A O 1
ATOM 1429 N N . VAL A 1 178 ? 26.602 -3.090 -13.361 1.00 40.81 178 VAL A N 1
ATOM 1430 C CA . VAL A 1 178 ? 26.148 -4.005 -12.319 1.00 40.81 178 VAL A CA 1
ATOM 1431 C C . VAL A 1 178 ? 26.805 -5.387 -12.464 1.00 40.81 178 VAL A C 1
ATOM 1433 O O . VAL A 1 178 ? 26.162 -6.420 -12.641 1.00 40.81 178 VAL A O 1
ATOM 1436 N N . LYS A 1 179 ? 28.134 -5.448 -12.316 1.00 32.66 179 LYS A N 1
ATOM 1437 C CA . LYS A 1 179 ? 28.897 -6.717 -12.348 1.00 32.66 179 LYS A CA 1
ATOM 1438 C C . LYS A 1 179 ? 28.660 -7.662 -11.160 1.00 32.66 179 LYS A C 1
ATOM 1440 O O . LYS A 1 179 ? 29.285 -8.720 -11.114 1.00 32.66 179 LYS A O 1
ATOM 1445 N N . LYS A 1 180 ? 27.784 -7.289 -10.218 1.00 36.16 180 LYS A N 1
ATOM 1446 C CA . LYS A 1 180 ? 27.168 -8.129 -9.171 1.00 36.16 180 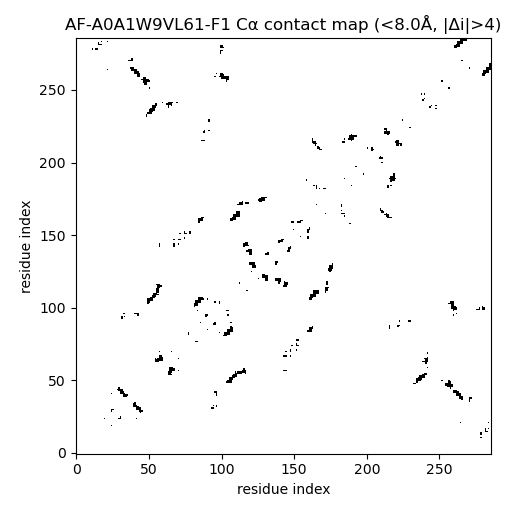LYS A CA 1
ATOM 1447 C C . LYS A 1 180 ? 26.079 -7.326 -8.433 1.00 36.16 180 LYS A C 1
ATOM 1449 O O . LYS A 1 180 ? 26.330 -6.790 -7.357 1.00 36.16 180 LYS A O 1
ATOM 1454 N N . ILE A 1 181 ? 24.854 -7.272 -8.964 1.00 34.12 181 ILE A N 1
ATOM 1455 C CA . ILE A 1 181 ? 23.685 -7.283 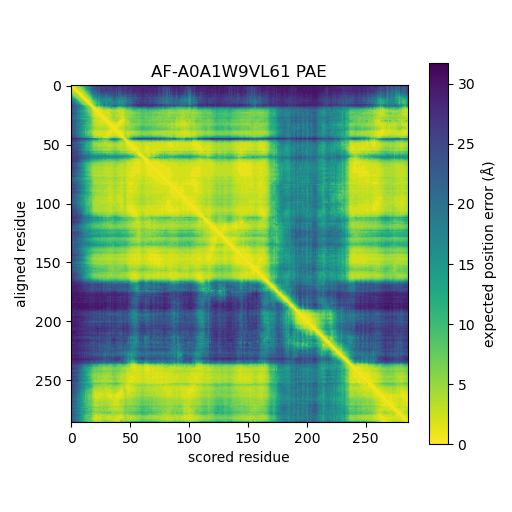-8.070 1.00 34.12 181 ILE A CA 1
ATOM 1456 C C . ILE A 1 181 ? 23.434 -8.759 -7.788 1.00 34.12 181 ILE A C 1
ATOM 1458 O O . ILE A 1 181 ? 22.894 -9.492 -8.612 1.00 34.12 181 ILE A O 1
ATOM 1462 N N . SER A 1 182 ? 23.887 -9.202 -6.617 1.00 32.16 182 SER A N 1
ATOM 1463 C CA . SER A 1 182 ? 23.251 -10.332 -5.951 1.00 32.16 182 SER A CA 1
ATOM 1464 C C . SER A 1 182 ? 21.858 -9.840 -5.572 1.00 32.16 182 SER A C 1
ATOM 1466 O O . SER A 1 182 ? 21.708 -8.959 -4.729 1.00 32.16 182 SER A O 1
ATOM 1468 N N . THR A 1 183 ? 20.870 -10.303 -6.327 1.00 32.28 183 THR A N 1
ATOM 1469 C CA . THR A 1 183 ? 19.503 -9.781 -6.356 1.00 32.28 183 THR A CA 1
ATOM 1470 C C . THR A 1 183 ? 18.815 -10.007 -5.021 1.00 32.28 183 THR A C 1
ATOM 1472 O O . THR A 1 183 ? 18.915 -11.118 -4.520 1.00 32.28 183 THR A O 1
ATOM 1475 N N . LEU A 1 184 ? 18.143 -8.983 -4.473 1.00 33.97 184 LEU A N 1
ATOM 1476 C CA . LEU A 1 184 ? 17.231 -9.027 -3.309 1.00 33.97 184 LEU A CA 1
ATOM 1477 C C . LEU A 1 184 ? 16.788 -7.588 -2.951 1.00 33.97 184 LEU A C 1
ATOM 1479 O O . LEU A 1 184 ? 17.259 -7.017 -1.974 1.00 33.97 184 LEU A O 1
ATOM 1483 N N . ALA A 1 185 ? 15.945 -6.976 -3.795 1.00 32.06 185 ALA A N 1
ATOM 1484 C CA . ALA A 1 185 ? 15.305 -5.662 -3.581 1.00 32.06 185 ALA A CA 1
ATOM 1485 C C . ALA A 1 185 ? 16.203 -4.529 -2.998 1.00 32.06 185 ALA A C 1
ATOM 1487 O O . ALA A 1 185 ? 16.198 -4.265 -1.797 1.00 32.06 185 ALA A O 1
ATOM 1488 N N . TYR A 1 186 ? 16.940 -3.805 -3.854 1.00 33.56 186 TYR A N 1
ATOM 1489 C CA . TYR A 1 186 ? 17.591 -2.525 -3.503 1.00 33.56 186 TYR A CA 1
ATOM 1490 C C . TYR A 1 186 ? 17.608 -1.601 -4.747 1.00 33.56 186 TYR A C 1
ATOM 1492 O O . TYR A 1 186 ? 17.635 -2.129 -5.860 1.00 33.56 186 TYR A O 1
ATOM 1500 N N . PRO A 1 187 ? 17.539 -0.254 -4.614 1.00 31.64 187 PRO A N 1
ATOM 1501 C CA . PRO A 1 187 ? 18.393 0.539 -3.729 1.00 31.64 187 PRO A CA 1
ATOM 1502 C C . PRO A 1 187 ? 17.726 1.119 -2.468 1.00 31.64 187 PRO A C 1
ATOM 1504 O O . PRO A 1 187 ? 18.320 1.940 -1.765 1.00 31.64 187 PRO A O 1
ATOM 1507 N N . HIS A 1 188 ? 16.516 0.643 -2.178 1.00 25.83 188 HIS A N 1
ATOM 1508 C CA . HIS A 1 188 ? 15.855 0.625 -0.871 1.00 25.83 188 HIS A CA 1
ATOM 1509 C C . HIS A 1 188 ? 15.215 -0.777 -0.737 1.00 25.83 188 HIS A C 1
ATOM 1511 O O . HIS A 1 188 ? 14.867 -1.351 -1.764 1.00 25.83 188 HIS A O 1
ATOM 1517 N N . GLY A 1 189 ? 15.020 -1.391 0.433 1.00 28.50 189 GLY A N 1
ATOM 1518 C CA . GLY A 1 189 ? 15.208 -0.880 1.801 1.00 28.50 189 GLY A CA 1
ATOM 1519 C C . GLY A 1 189 ? 15.632 -1.942 2.836 1.00 28.50 189 GLY A C 1
ATOM 1520 O O . GLY A 1 189 ? 15.620 -1.644 4.028 1.00 28.50 189 GLY A O 1
ATOM 1521 N N . CYS A 1 190 ? 16.009 -3.151 2.397 1.00 32.41 190 CYS A N 1
ATOM 1522 C CA . CYS A 1 190 ? 16.364 -4.292 3.248 1.00 32.41 190 CYS A CA 1
ATOM 1523 C C . CYS A 1 190 ? 17.516 -3.982 4.221 1.00 32.41 190 CYS A C 1
ATOM 1525 O O . CYS A 1 190 ? 18.542 -3.422 3.827 1.00 32.41 190 CYS A O 1
ATOM 1527 N N . GLY A 1 191 ? 17.364 -4.384 5.489 1.00 35.62 191 GLY A N 1
ATOM 1528 C CA . GLY A 1 191 ? 18.425 -4.271 6.492 1.00 35.62 191 GLY A CA 1
ATOM 1529 C C . GLY A 1 191 ? 19.637 -5.160 6.187 1.00 35.62 191 GLY A C 1
ATOM 1530 O O . GLY A 1 191 ? 19.659 -5.914 5.214 1.00 35.62 191 GLY A O 1
ATOM 1531 N N . VAL A 1 192 ? 20.659 -5.109 7.051 1.00 43.91 192 VAL A N 1
ATOM 1532 C CA . VAL A 1 192 ? 21.792 -6.049 6.977 1.00 43.91 192 VAL A CA 1
ATOM 1533 C C . VAL A 1 192 ? 21.242 -7.476 7.010 1.00 43.91 192 VAL A C 1
ATOM 1535 O O . VAL A 1 192 ? 20.666 -7.879 8.021 1.00 43.91 192 VAL A O 1
ATOM 1538 N N . LEU A 1 193 ? 21.421 -8.225 5.914 1.00 45.66 193 LEU A N 1
ATOM 1539 C CA . LEU A 1 193 ? 20.994 -9.622 5.822 1.00 45.66 193 LEU A CA 1
ATOM 1540 C C . LEU A 1 193 ? 21.541 -10.393 7.023 1.00 45.66 193 LEU A C 1
ATOM 1542 O O . LEU A 1 193 ? 22.761 -10.466 7.214 1.00 45.66 193 LEU A O 1
ATOM 1546 N N . LYS A 1 194 ? 20.634 -10.963 7.821 1.00 50.22 194 LYS A N 1
ATOM 1547 C CA . LYS A 1 194 ? 21.012 -11.788 8.969 1.00 50.22 194 LYS A CA 1
ATOM 1548 C C . LYS A 1 194 ? 21.838 -12.996 8.482 1.00 50.22 194 LYS A C 1
ATOM 1550 O O . LYS A 1 194 ? 21.617 -13.444 7.351 1.00 50.22 194 LYS A O 1
ATOM 1555 N N . PRO A 1 195 ? 22.801 -13.516 9.265 1.00 59.88 195 PRO A N 1
ATOM 1556 C CA . PRO A 1 195 ? 23.681 -14.604 8.822 1.00 59.88 195 PRO A CA 1
ATOM 1557 C C . PRO A 1 195 ? 22.937 -15.818 8.242 1.00 59.88 195 PRO A C 1
ATOM 1559 O O . PRO A 1 195 ? 23.373 -16.384 7.244 1.00 59.88 195 PRO A O 1
ATOM 1562 N N . GLU A 1 196 ? 21.773 -16.140 8.800 1.00 51.78 196 GLU A N 1
ATOM 1563 C CA . GLU A 1 196 ? 20.901 -17.245 8.398 1.00 51.78 196 GLU A CA 1
ATOM 1564 C C . GLU A 1 196 ? 20.328 -17.049 6.982 1.00 51.78 196 GLU A C 1
ATOM 1566 O O . GLU A 1 196 ? 20.228 -18.004 6.214 1.00 51.78 196 GLU A O 1
ATOM 1571 N N . MET A 1 197 ? 20.012 -15.804 6.593 1.00 51.22 197 MET A N 1
ATOM 1572 C CA . MET A 1 197 ? 19.594 -15.476 5.220 1.00 51.22 197 MET A CA 1
ATOM 1573 C C . MET A 1 197 ? 20.726 -15.736 4.231 1.00 51.22 197 MET A C 1
ATOM 1575 O O . MET A 1 197 ? 20.503 -16.309 3.166 1.00 51.22 197 MET A O 1
ATOM 1579 N N . ARG A 1 198 ? 21.950 -15.322 4.583 1.00 55.34 198 ARG A N 1
ATOM 1580 C CA . ARG A 1 198 ? 23.130 -15.516 3.734 1.00 55.34 198 ARG A CA 1
ATOM 1581 C C . ARG A 1 198 ? 23.407 -17.001 3.520 1.00 55.34 198 ARG A C 1
ATOM 1583 O O . ARG A 1 198 ? 23.554 -17.419 2.378 1.00 55.34 198 ARG A O 1
ATOM 1590 N N . GLU A 1 199 ? 23.430 -17.784 4.596 1.00 55.62 199 GLU A N 1
ATOM 1591 C CA . GLU A 1 199 ? 23.683 -19.226 4.531 1.00 55.62 199 GLU A CA 1
ATOM 1592 C C . GLU A 1 199 ? 22.623 -19.961 3.694 1.00 55.62 199 GLU A C 1
ATOM 1594 O O . GLU A 1 199 ? 22.970 -20.829 2.891 1.00 55.62 199 GLU A O 1
ATOM 1599 N N . LEU A 1 200 ? 21.348 -19.569 3.808 1.00 48.59 200 LEU A N 1
ATOM 1600 C CA . LEU A 1 200 ? 20.259 -20.152 3.024 1.00 48.59 200 LEU A CA 1
ATOM 1601 C C . LEU A 1 200 ? 20.358 -19.806 1.525 1.00 48.59 200 LEU A C 1
ATOM 1603 O O . LEU A 1 200 ? 20.217 -20.695 0.686 1.00 48.59 200 LEU A O 1
ATOM 1607 N N . ILE A 1 201 ? 20.657 -18.548 1.176 1.00 52.25 201 ILE A N 1
ATOM 1608 C CA . ILE A 1 201 ? 20.867 -18.109 -0.219 1.00 52.25 201 ILE A CA 1
ATOM 1609 C C . ILE A 1 201 ? 22.075 -18.832 -0.838 1.00 52.25 201 ILE A C 1
ATOM 1611 O O . ILE A 1 201 ? 21.977 -19.379 -1.936 1.00 52.25 201 ILE A O 1
ATOM 1615 N N . GLU A 1 202 ? 23.192 -18.909 -0.108 1.00 53.75 202 GLU A N 1
ATOM 1616 C CA . GLU A 1 202 ? 24.376 -19.687 -0.500 1.00 53.75 202 GLU A CA 1
ATOM 1617 C C . GLU A 1 202 ? 24.100 -21.204 -0.556 1.00 53.75 202 GLU A C 1
ATOM 1619 O O . GLU A 1 202 ? 24.875 -21.952 -1.156 1.00 53.75 202 GLU A O 1
ATOM 1624 N N . GLY A 1 203 ? 23.033 -21.680 0.089 1.00 49.47 203 GLY A N 1
ATOM 1625 C CA . GLY A 1 203 ? 22.533 -23.050 0.002 1.00 49.47 203 GLY A CA 1
ATOM 1626 C C . GLY A 1 203 ? 21.762 -23.309 -1.293 1.00 49.47 203 GLY A C 1
ATOM 1627 O O . GLY A 1 203 ? 22.049 -24.284 -1.983 1.00 49.47 203 GLY A O 1
ATOM 1628 N N . PHE A 1 204 ? 20.829 -22.428 -1.663 1.00 48.03 204 PHE A N 1
ATOM 1629 C CA . PHE A 1 204 ? 20.041 -22.560 -2.897 1.00 48.03 204 PHE A CA 1
ATOM 1630 C C . PHE A 1 204 ? 20.921 -22.612 -4.158 1.00 48.03 204 PHE A C 1
ATOM 1632 O O . PHE A 1 204 ? 20.741 -23.504 -4.991 1.00 48.03 204 PHE A O 1
ATOM 1639 N N . ASP A 1 205 ? 21.936 -21.743 -4.235 1.00 44.06 205 ASP A N 1
ATOM 1640 C CA . ASP A 1 205 ? 22.949 -21.738 -5.305 1.00 44.06 205 ASP A CA 1
ATOM 1641 C C . ASP A 1 205 ? 23.759 -23.055 -5.338 1.00 44.06 205 ASP A C 1
ATOM 1643 O O . ASP A 1 205 ? 23.973 -23.648 -6.395 1.00 44.06 205 ASP A O 1
ATOM 1647 N N . ARG A 1 206 ? 24.117 -23.600 -4.163 1.00 45.16 206 ARG A N 1
ATOM 1648 C CA . ARG A 1 206 ? 24.827 -24.890 -4.030 1.00 45.16 206 ARG A CA 1
ATOM 1649 C C . ARG A 1 206 ? 24.017 -26.114 -4.465 1.00 45.16 206 ARG A C 1
ATOM 1651 O O . ARG A 1 206 ? 24.625 -27.112 -4.849 1.00 45.16 206 ARG A O 1
ATOM 1658 N N . TYR A 1 207 ? 22.687 -26.066 -4.388 1.00 43.34 207 TYR A N 1
ATOM 1659 C CA . TYR A 1 207 ? 21.812 -27.203 -4.707 1.00 43.34 207 TYR A CA 1
ATOM 1660 C C . TYR A 1 207 ? 21.063 -27.065 -6.041 1.00 43.34 207 TYR A C 1
ATOM 1662 O O . TYR A 1 207 ? 20.290 -27.956 -6.390 1.00 43.34 207 TYR A O 1
ATOM 1670 N N . GLY A 1 208 ? 21.289 -25.986 -6.802 1.00 37.53 208 GLY A N 1
ATOM 1671 C CA . GLY A 1 208 ? 20.608 -25.748 -8.080 1.00 37.53 208 GLY A CA 1
ATOM 1672 C C . GLY A 1 208 ? 19.095 -25.543 -7.936 1.00 37.53 208 GLY A C 1
ATOM 1673 O O . GLY A 1 208 ? 18.339 -25.850 -8.855 1.00 37.53 208 GLY A O 1
ATOM 1674 N N . ALA A 1 209 ? 18.650 -25.065 -6.772 1.00 38.19 209 ALA A N 1
ATOM 1675 C CA . ALA A 1 209 ? 17.244 -24.860 -6.453 1.00 38.19 209 ALA A CA 1
ATOM 1676 C C . ALA A 1 209 ? 16.889 -23.371 -6.565 1.00 38.19 209 ALA A C 1
ATOM 1678 O O . ALA A 1 209 ? 17.495 -22.534 -5.899 1.00 38.19 209 ALA A O 1
ATOM 1679 N N . SER A 1 210 ? 15.892 -23.031 -7.387 1.00 41.66 210 SER A N 1
ATOM 1680 C CA . SER A 1 210 ? 15.385 -21.657 -7.482 1.00 41.66 210 SER A CA 1
ATOM 1681 C C . SER A 1 210 ? 14.746 -21.223 -6.160 1.00 41.66 210 SER A C 1
ATOM 1683 O O . SER A 1 210 ? 13.933 -21.952 -5.589 1.00 41.66 210 SER A O 1
ATOM 1685 N N . VAL A 1 211 ? 15.049 -20.007 -5.705 1.00 41.25 211 VAL A N 1
ATOM 1686 C CA . VAL A 1 211 ? 14.342 -19.390 -4.575 1.00 41.25 211 VAL A CA 1
ATOM 1687 C C . VAL A 1 211 ? 12.929 -19.026 -5.039 1.00 41.25 211 VAL A C 1
ATOM 1689 O O . VAL A 1 211 ? 12.759 -18.191 -5.928 1.00 41.25 211 VAL A O 1
ATOM 1692 N N . ILE A 1 212 ? 11.917 -19.655 -4.440 1.00 37.91 212 ILE A N 1
ATOM 1693 C CA . ILE A 1 212 ? 10.497 -19.355 -4.664 1.00 37.91 212 ILE A CA 1
ATOM 1694 C C . ILE A 1 212 ? 9.985 -18.632 -3.414 1.00 37.91 212 ILE A C 1
ATOM 1696 O O . ILE A 1 212 ? 9.588 -19.266 -2.439 1.00 37.91 212 ILE A O 1
ATOM 1700 N N . GLY A 1 213 ? 10.043 -17.301 -3.424 1.00 40.31 213 GLY A N 1
ATOM 1701 C CA . GLY A 1 213 ? 9.623 -16.462 -2.302 1.00 40.31 213 GLY A CA 1
ATOM 1702 C C . GLY A 1 213 ? 9.700 -14.974 -2.634 1.00 40.31 213 GLY A C 1
ATOM 1703 O O . GLY A 1 213 ? 10.449 -14.573 -3.524 1.00 40.31 213 GLY A O 1
ATOM 1704 N N . GLY A 1 214 ? 8.900 -14.172 -1.930 1.00 40.94 214 GLY A N 1
ATOM 1705 C CA . GLY A 1 214 ? 8.971 -12.714 -1.967 1.00 40.94 214 GLY A CA 1
ATOM 1706 C C . GLY A 1 214 ? 9.868 -12.157 -0.861 1.00 40.94 214 GLY A C 1
ATOM 1707 O O . GLY A 1 214 ? 10.293 -12.880 0.046 1.00 40.94 214 GLY A O 1
ATOM 1708 N N . PHE A 1 215 ? 10.142 -10.856 -0.934 1.00 43.84 215 PHE A N 1
ATOM 1709 C CA . PHE A 1 215 ? 11.026 -10.163 0.002 1.00 43.84 215 PHE A CA 1
ATOM 1710 C C . PHE A 1 215 ? 10.389 -8.863 0.443 1.00 43.84 215 PHE A C 1
ATOM 1712 O O . PHE A 1 215 ? 10.024 -8.040 -0.397 1.00 43.84 215 PHE A O 1
ATOM 1719 N N . ASP A 1 216 ? 10.272 -8.693 1.755 1.00 39.34 216 ASP A N 1
ATOM 1720 C CA . ASP A 1 216 ? 9.792 -7.449 2.336 1.00 39.34 216 ASP A CA 1
ATOM 1721 C C . ASP A 1 216 ? 10.975 -6.484 2.546 1.00 39.34 216 ASP A C 1
ATOM 1723 O O . ASP A 1 216 ? 12.136 -6.875 2.717 1.00 39.34 216 ASP A O 1
ATOM 1727 N N . PHE A 1 217 ? 10.686 -5.187 2.542 1.00 36.81 217 PHE A N 1
ATOM 1728 C CA . PHE A 1 217 ? 11.649 -4.090 2.638 1.00 36.81 217 PHE A CA 1
ATOM 1729 C C . PHE A 1 217 ? 12.201 -3.898 4.062 1.00 36.81 217 PHE A C 1
ATOM 1731 O O . PHE A 1 217 ? 12.710 -2.827 4.410 1.00 36.81 217 PHE A O 1
ATOM 1738 N N . ASP A 1 218 ? 12.093 -4.908 4.920 1.00 40.16 218 ASP A N 1
ATOM 1739 C CA . ASP A 1 218 ? 12.722 -4.997 6.236 1.00 40.16 218 ASP A CA 1
ATOM 1740 C C . ASP A 1 218 ? 13.925 -5.966 6.267 1.00 40.16 218 ASP A C 1
ATOM 1742 O O . ASP A 1 218 ? 14.746 -5.887 7.184 1.00 40.16 218 ASP A O 1
ATOM 1746 N N . GLY A 1 219 ? 14.113 -6.787 5.226 1.00 36.25 219 GLY A N 1
ATOM 1747 C CA . GLY A 1 219 ? 15.176 -7.794 5.146 1.00 36.25 219 GLY A CA 1
ATOM 1748 C C . GLY A 1 219 ? 14.797 -9.172 5.706 1.00 36.25 219 GLY A C 1
ATOM 1749 O O . GLY A 1 219 ? 15.689 -9.989 5.951 1.00 36.25 219 GLY A O 1
ATOM 1750 N N . LEU A 1 220 ? 13.505 -9.438 5.913 1.00 41.84 220 LEU A N 1
ATOM 1751 C CA . LEU A 1 220 ? 12.951 -10.772 6.141 1.00 41.84 220 LEU A CA 1
ATOM 1752 C C . LEU A 1 220 ? 12.404 -11.359 4.823 1.00 41.84 220 LEU A C 1
ATOM 1754 O O . LEU A 1 220 ? 12.120 -10.644 3.860 1.00 41.84 220 LEU A O 1
ATOM 1758 N N . PHE A 1 221 ? 12.237 -12.684 4.771 1.00 41.31 221 PHE A N 1
ATOM 1759 C CA . PHE A 1 221 ? 11.348 -13.284 3.769 1.00 41.31 221 PHE A CA 1
ATOM 1760 C C . PHE A 1 221 ? 9.930 -12.767 4.012 1.00 41.31 221 PHE A C 1
ATOM 1762 O O . PHE A 1 221 ? 9.471 -12.808 5.159 1.00 41.31 221 PHE A O 1
ATOM 1769 N N . SER A 1 222 ? 9.210 -12.374 2.955 1.00 41.94 222 SER A N 1
ATOM 1770 C CA . SER A 1 222 ? 7.756 -12.319 3.095 1.00 41.94 222 SER A CA 1
ATOM 1771 C C . SER A 1 222 ? 7.262 -13.743 3.361 1.00 41.94 222 SER A C 1
ATOM 1773 O O . SER A 1 222 ? 7.803 -14.715 2.817 1.00 41.94 222 SER A O 1
ATOM 1775 N N . LEU A 1 223 ? 6.306 -13.892 4.283 1.00 39.06 223 LEU A N 1
ATOM 1776 C CA . LEU A 1 223 ? 5.818 -15.217 4.662 1.00 39.06 223 LEU A CA 1
ATOM 1777 C C . LEU A 1 223 ? 5.312 -15.936 3.402 1.00 39.06 223 LEU A C 1
ATOM 1779 O O . LEU A 1 223 ? 4.657 -15.306 2.565 1.00 39.06 223 LEU A O 1
ATOM 1783 N N . PRO A 1 224 ? 5.641 -17.229 3.219 1.00 39.94 224 PRO A N 1
ATOM 1784 C CA . PRO A 1 224 ? 5.295 -17.930 1.994 1.00 39.94 224 PRO A CA 1
ATOM 1785 C C . PRO A 1 224 ? 3.784 -17.866 1.780 1.00 39.94 224 PRO A C 1
ATOM 1787 O O . PRO A 1 224 ? 3.010 -18.012 2.723 1.00 39.94 224 PRO A O 1
ATOM 1790 N N . THR A 1 225 ? 3.349 -17.736 0.528 1.00 40.41 225 THR A N 1
ATOM 1791 C CA . THR A 1 225 ? 1.927 -17.643 0.130 1.00 40.41 225 THR A CA 1
ATOM 1792 C C . THR A 1 225 ? 1.086 -18.888 0.454 1.00 40.41 225 THR A C 1
ATOM 1794 O O . THR A 1 225 ? -0.067 -18.981 0.045 1.00 40.41 225 THR A O 1
ATOM 1797 N N . PHE A 1 226 ? 1.683 -19.855 1.148 1.00 37.91 226 PHE A N 1
ATOM 1798 C CA . PHE A 1 226 ? 1.115 -21.115 1.610 1.00 37.91 226 PHE A CA 1
ATOM 1799 C C . PHE A 1 226 ? 1.165 -21.245 3.146 1.00 37.91 226 PHE A C 1
ATOM 1801 O O . PHE A 1 226 ? 0.938 -22.334 3.664 1.00 37.91 226 PHE A O 1
ATOM 1808 N N . ASP A 1 227 ? 1.501 -20.175 3.880 1.00 42.28 227 ASP A N 1
ATOM 1809 C CA . ASP A 1 227 ? 1.421 -20.151 5.342 1.00 42.28 227 ASP A CA 1
ATOM 1810 C C . ASP A 1 227 ? -0.034 -20.326 5.786 1.00 42.28 227 ASP A C 1
ATOM 1812 O O . ASP A 1 227 ? -0.903 -19.534 5.435 1.00 42.28 227 ASP A O 1
ATOM 1816 N N . ASN A 1 228 ? -0.288 -21.353 6.593 1.00 41.88 228 ASN A N 1
ATOM 1817 C CA . ASN A 1 228 ? -1.616 -21.761 7.048 1.00 41.88 228 ASN A CA 1
ATOM 1818 C C . ASN A 1 228 ? -2.366 -20.670 7.845 1.00 41.88 228 ASN A C 1
ATOM 1820 O O . ASN A 1 228 ? -3.553 -20.830 8.116 1.00 41.88 228 ASN A O 1
ATOM 1824 N N . ARG A 1 229 ? -1.673 -19.612 8.292 1.00 42.06 229 ARG A N 1
ATOM 1825 C CA . ARG A 1 229 ? -2.248 -18.443 8.984 1.00 42.06 229 ARG A CA 1
ATOM 1826 C C . ARG A 1 229 ? -2.803 -17.405 8.010 1.00 42.06 229 ARG A C 1
ATOM 1828 O O . ARG A 1 229 ? -3.648 -16.596 8.395 1.00 42.06 229 ARG A O 1
ATOM 1835 N N . VAL A 1 230 ? -2.364 -17.452 6.752 1.00 39.47 230 VAL A N 1
ATOM 1836 C CA . VAL A 1 230 ? -3.098 -16.870 5.632 1.00 39.47 230 VAL A CA 1
ATOM 1837 C C . VAL A 1 230 ? -4.282 -17.797 5.370 1.00 39.47 230 VAL A C 1
ATOM 1839 O O . VAL A 1 230 ? -4.242 -18.666 4.500 1.00 39.47 230 VAL A O 1
ATOM 1842 N N . ASP A 1 231 ? -5.359 -17.598 6.136 1.00 36.44 231 ASP A N 1
ATOM 1843 C CA . ASP A 1 231 ? -6.693 -17.959 5.652 1.00 36.44 231 ASP A CA 1
ATOM 1844 C C . ASP A 1 231 ? -6.807 -17.455 4.214 1.00 36.44 231 ASP A C 1
ATOM 1846 O O . ASP A 1 231 ? -6.396 -16.327 3.913 1.00 36.44 231 ASP A O 1
ATOM 1850 N N . SER A 1 232 ? -7.381 -18.264 3.328 1.00 33.50 232 SER A N 1
ATOM 1851 C CA . SER A 1 232 ? -7.571 -17.926 1.919 1.00 33.50 232 SER A CA 1
ATOM 1852 C C . SER A 1 232 ? -8.703 -16.906 1.722 1.00 33.50 232 SER A C 1
ATOM 1854 O O . SER A 1 232 ? -9.617 -17.113 0.923 1.00 33.50 232 SER A O 1
ATOM 1856 N N . TYR A 1 233 ? -8.605 -15.775 2.431 1.00 30.81 233 TYR A N 1
ATOM 1857 C CA . TYR A 1 233 ? -9.310 -14.524 2.186 1.00 30.81 233 TYR A CA 1
ATOM 1858 C C . TYR A 1 233 ? -9.022 -14.059 0.764 1.00 30.81 233 TYR A C 1
ATOM 1860 O O . TYR A 1 233 ? -8.143 -13.233 0.544 1.00 30.81 233 TYR A O 1
ATOM 1868 N N . ASP A 1 234 ? -9.786 -14.597 -0.184 1.00 38.09 234 ASP A N 1
ATOM 1869 C CA . ASP A 1 234 ? -10.355 -13.844 -1.299 1.00 38.09 234 ASP A CA 1
ATOM 1870 C C . ASP A 1 234 ? -9.339 -12.952 -2.044 1.00 38.09 234 ASP A C 1
ATOM 1872 O O . ASP A 1 234 ? -9.644 -11.823 -2.444 1.00 38.09 234 ASP A O 1
ATOM 1876 N N . ILE A 1 235 ? -8.101 -13.458 -2.189 1.00 39.47 235 ILE A N 1
ATOM 1877 C CA . ILE A 1 235 ? -6.970 -12.703 -2.727 1.00 39.47 235 ILE A CA 1
ATOM 1878 C C . ILE A 1 235 ? -7.205 -12.548 -4.222 1.00 39.47 235 ILE A C 1
ATOM 1880 O O . ILE A 1 235 ? -6.734 -13.328 -5.053 1.00 39.47 235 ILE A O 1
ATOM 1884 N N . SER A 1 236 ? -7.940 -11.497 -4.555 1.00 40.91 236 SER A N 1
ATOM 1885 C CA . SER A 1 236 ? -8.127 -11.004 -5.906 1.00 40.91 236 SER A CA 1
ATOM 1886 C C . SER A 1 236 ? -6.801 -10.396 -6.364 1.00 40.91 236 SER A C 1
ATOM 1888 O O . SER A 1 236 ? -6.661 -9.177 -6.401 1.00 40.91 236 SER A O 1
ATOM 1890 N N . ARG A 1 237 ? -5.811 -11.253 -6.670 1.00 56.84 237 ARG A N 1
ATOM 1891 C CA . ARG A 1 237 ? -4.556 -10.867 -7.328 1.00 56.84 237 ARG A CA 1
ATOM 1892 C C . ARG A 1 237 ? -4.892 -10.373 -8.725 1.00 56.84 237 ARG A C 1
ATOM 1894 O O . ARG A 1 237 ? -4.919 -11.142 -9.685 1.00 56.84 237 ARG A O 1
ATOM 1901 N N . LEU A 1 238 ? -5.197 -9.088 -8.828 1.00 67.94 238 LEU A N 1
ATOM 1902 C CA . LEU A 1 238 ? -5.462 -8.451 -10.104 1.00 67.94 238 LEU A CA 1
ATOM 1903 C C . LEU A 1 238 ? -4.122 -8.052 -10.717 1.00 67.94 238 LEU A C 1
ATOM 1905 O O . LEU A 1 238 ? -3.416 -7.191 -10.191 1.00 67.94 238 LEU A O 1
ATOM 1909 N N . GLY A 1 239 ? -3.782 -8.704 -11.829 1.00 74.19 239 GLY A N 1
ATOM 1910 C CA . GLY A 1 239 ? -2.702 -8.264 -12.701 1.00 74.19 239 GLY A CA 1
ATOM 1911 C C . GLY A 1 239 ? -3.081 -6.927 -13.332 1.00 74.19 239 GLY A C 1
ATOM 1912 O O . GLY A 1 239 ? -4.084 -6.839 -14.046 1.00 74.19 239 GLY A O 1
ATOM 1913 N N . VAL A 1 240 ? -2.305 -5.886 -13.047 1.00 84.94 240 VAL A N 1
ATOM 1914 C CA . VAL A 1 240 ? -2.590 -4.521 -13.489 1.00 84.94 240 VAL A CA 1
ATOM 1915 C C . VAL A 1 240 ? -1.749 -4.196 -14.719 1.00 84.94 240 VAL A C 1
ATOM 1917 O O . VAL A 1 240 ? -0.540 -3.994 -14.633 1.00 84.94 240 VAL A O 1
ATOM 1920 N N . ASP A 1 241 ? -2.407 -4.139 -15.876 1.00 89.00 241 ASP A N 1
ATOM 1921 C CA . ASP A 1 241 ? -1.794 -3.816 -17.164 1.00 89.00 241 ASP A CA 1
ATOM 1922 C C . ASP A 1 241 ? -2.660 -2.837 -17.978 1.00 89.00 241 ASP A C 1
ATOM 1924 O O . ASP A 1 241 ? -3.800 -2.516 -17.621 1.00 89.00 241 ASP A O 1
ATOM 1928 N N . ASN A 1 242 ? -2.141 -2.383 -19.121 1.00 91.62 242 ASN A N 1
ATOM 1929 C CA . ASN A 1 242 ? -2.849 -1.480 -20.032 1.00 91.62 242 ASN A CA 1
ATOM 1930 C C . ASN A 1 242 ? -4.195 -2.028 -20.561 1.00 91.62 242 ASN A C 1
ATOM 1932 O O . ASN A 1 242 ? -5.002 -1.253 -21.075 1.00 91.62 242 ASN A O 1
ATOM 1936 N N . ARG A 1 243 ? -4.468 -3.333 -20.451 1.00 89.44 243 ARG A N 1
ATOM 1937 C CA . ARG A 1 243 ? -5.706 -3.963 -20.945 1.00 89.44 243 ARG A CA 1
ATOM 1938 C C . ARG A 1 243 ? -6.760 -4.122 -19.849 1.00 89.44 243 ARG A C 1
ATOM 1940 O O . ARG A 1 243 ? -7.941 -4.230 -20.168 1.00 89.44 243 ARG A O 1
ATOM 1947 N N . ASN A 1 244 ? -6.344 -4.163 -18.583 1.00 87.06 244 ASN A N 1
ATOM 1948 C CA . ASN A 1 244 ? -7.214 -4.474 -17.450 1.00 87.06 244 ASN A CA 1
ATOM 1949 C C . ASN A 1 244 ? -7.350 -3.344 -16.419 1.00 87.06 244 ASN A C 1
ATOM 1951 O O . ASN A 1 244 ? -8.208 -3.467 -15.554 1.00 87.06 244 ASN A O 1
ATOM 1955 N N . ILE A 1 245 ? -6.593 -2.242 -16.508 1.00 92.75 245 ILE A N 1
ATOM 1956 C CA . ILE A 1 245 ? -6.681 -1.125 -15.542 1.00 92.75 245 ILE A CA 1
ATOM 1957 C C . ILE A 1 245 ? -8.120 -0.613 -15.316 1.00 92.75 245 ILE A C 1
ATOM 1959 O O . ILE A 1 245 ? -8.526 -0.423 -14.174 1.00 92.75 245 ILE A O 1
ATOM 1963 N N . ASP A 1 246 ? -8.943 -0.516 -16.364 1.00 93.81 246 ASP A N 1
ATOM 1964 C CA . ASP A 1 246 ? -10.343 -0.072 -16.241 1.00 93.81 246 ASP A CA 1
ATOM 1965 C C . ASP A 1 246 ? -11.216 -1.086 -15.471 1.00 93.81 246 ASP A C 1
ATOM 1967 O O . ASP A 1 246 ? -12.156 -0.717 -14.769 1.00 93.81 246 ASP A O 1
ATOM 1971 N N . ARG A 1 247 ? -10.870 -2.382 -15.537 1.00 87.81 247 ARG A N 1
ATOM 1972 C CA . ARG A 1 247 ? -11.488 -3.435 -14.713 1.00 87.81 247 ARG A CA 1
ATOM 1973 C C . ARG A 1 247 ? -11.003 -3.393 -13.267 1.00 87.81 247 ARG A C 1
ATOM 1975 O O . ARG A 1 247 ? -11.753 -3.798 -12.388 1.00 87.81 247 ARG A O 1
ATOM 1982 N N . VAL A 1 248 ? -9.779 -2.922 -13.018 1.00 90.00 248 VAL A N 1
ATOM 1983 C CA . VAL A 1 248 ? -9.256 -2.719 -11.659 1.00 90.00 248 VAL A CA 1
ATOM 1984 C C . VAL A 1 248 ? -10.018 -1.584 -10.977 1.00 90.00 248 VAL A C 1
ATOM 1986 O O . VAL A 1 248 ? -10.503 -1.798 -9.872 1.00 90.00 248 VAL A O 1
ATOM 1989 N N . TYR A 1 249 ? -10.233 -0.443 -11.646 1.00 94.88 249 TYR A N 1
ATOM 1990 C CA . TYR A 1 249 ? -11.115 0.612 -11.120 1.00 94.88 249 TYR A CA 1
ATOM 1991 C C . TYR A 1 249 ? -12.535 0.085 -10.873 1.00 94.88 249 TYR A C 1
ATOM 1993 O O . TYR A 1 249 ? -13.033 0.167 -9.755 1.00 94.88 249 TYR A O 1
ATOM 2001 N N . GLY A 1 250 ? -13.139 -0.580 -11.867 1.00 90.62 250 GLY A N 1
ATOM 2002 C CA . GLY A 1 250 ? -14.471 -1.172 -11.714 1.00 90.62 250 GLY A CA 1
ATOM 2003 C C . GLY A 1 250 ? -14.573 -2.200 -10.578 1.00 90.62 250 GLY A C 1
ATOM 2004 O O . GLY A 1 250 ? -15.613 -2.286 -9.932 1.00 90.62 250 GLY A O 1
ATOM 2005 N N . PHE A 1 251 ? -13.512 -2.958 -10.283 1.00 87.62 251 PHE A N 1
ATOM 2006 C CA . PHE A 1 251 ? -13.447 -3.826 -9.103 1.00 87.62 251 PHE A CA 1
ATOM 2007 C C . PHE A 1 251 ? -13.409 -3.006 -7.809 1.00 87.62 251 PHE A C 1
ATOM 2009 O O . PHE A 1 251 ? -14.253 -3.223 -6.942 1.00 87.62 251 PHE A O 1
ATOM 2016 N N . LEU A 1 252 ? -12.476 -2.053 -7.696 1.00 90.19 252 LEU A N 1
ATOM 2017 C CA . LEU A 1 252 ? -12.291 -1.221 -6.499 1.00 90.19 252 LEU A CA 1
ATOM 2018 C C . LEU A 1 252 ? -13.542 -0.392 -6.149 1.00 90.19 252 LEU A C 1
ATOM 2020 O O . LEU A 1 252 ? -13.770 -0.101 -4.979 1.00 90.19 252 LEU A O 1
ATOM 2024 N N . GLU A 1 253 ? -14.365 -0.056 -7.141 1.00 92.88 253 GLU A N 1
ATOM 2025 C CA . GLU A 1 253 ? -15.615 0.697 -6.975 1.00 92.88 253 GLU A CA 1
ATOM 2026 C C . GLU A 1 253 ? -16.848 -0.183 -6.701 1.00 92.88 253 GLU A C 1
ATOM 2028 O O . GLU A 1 253 ? -17.847 0.319 -6.187 1.00 92.88 253 GLU A O 1
ATOM 2033 N N . SER A 1 254 ? -16.816 -1.478 -7.048 1.00 85.12 254 SER A N 1
ATOM 2034 C CA . SER A 1 254 ? -18.001 -2.355 -6.987 1.00 85.12 254 SER A CA 1
ATOM 2035 C C . SER A 1 254 ? -18.002 -3.376 -5.852 1.00 85.12 254 SER A C 1
ATOM 2037 O O . SER A 1 254 ? -19.079 -3.849 -5.480 1.00 85.12 254 SER A O 1
ATOM 2039 N N . VAL A 1 255 ? -16.843 -3.734 -5.290 1.00 84.44 255 VAL A N 1
ATOM 2040 C CA . VAL A 1 255 ? -16.790 -4.665 -4.152 1.00 84.44 255 VAL A CA 1
ATOM 2041 C C . VAL A 1 255 ? -16.822 -3.917 -2.813 1.00 84.44 255 VAL A C 1
ATOM 2043 O O . VAL A 1 255 ? -16.229 -2.845 -2.699 1.00 84.44 255 VAL A O 1
ATOM 2046 N N . PRO A 1 256 ? -17.438 -4.484 -1.758 1.00 86.12 256 PRO A N 1
ATOM 2047 C CA . PRO A 1 256 ? -17.245 -4.003 -0.395 1.00 86.12 256 PRO A CA 1
ATOM 2048 C C . PRO A 1 256 ? -15.768 -4.144 -0.000 1.00 86.12 256 PRO A C 1
ATOM 2050 O O . PRO A 1 256 ? -15.284 -5.241 0.292 1.00 86.12 256 PRO A O 1
ATOM 2053 N N . LEU A 1 257 ? -15.032 -3.035 -0.045 1.00 89.62 257 LEU A N 1
ATOM 2054 C CA . LEU A 1 257 ? -13.651 -2.962 0.420 1.00 89.62 257 LEU A CA 1
ATOM 2055 C C . LEU A 1 257 ? -13.617 -2.731 1.928 1.00 89.62 257 LEU A C 1
ATOM 2057 O O . LEU A 1 257 ? -14.455 -2.020 2.482 1.00 89.62 257 LEU A O 1
ATOM 2061 N N . PHE A 1 258 ? -12.618 -3.312 2.585 1.00 89.38 258 PHE A N 1
ATOM 2062 C CA . PHE A 1 258 ? -12.377 -3.072 3.999 1.00 89.38 258 PHE A CA 1
ATOM 2063 C C . PHE A 1 258 ? -12.108 -1.578 4.239 1.00 89.38 258 PHE A C 1
ATOM 2065 O O . PHE A 1 258 ? -11.385 -0.913 3.485 1.00 89.38 258 PHE A O 1
ATOM 2072 N N . LYS A 1 259 ? -12.710 -1.051 5.303 1.00 90.88 259 LYS A N 1
ATOM 2073 C CA . LYS A 1 259 ? -12.520 0.311 5.795 1.00 90.88 259 LYS A CA 1
ATOM 2074 C C . LYS A 1 259 ? -12.061 0.201 7.236 1.00 90.88 259 LYS A C 1
ATOM 2076 O O . LYS A 1 259 ? -12.771 -0.368 8.059 1.00 90.88 259 LYS A O 1
ATOM 2081 N N . THR A 1 260 ? -10.879 0.723 7.534 1.00 90.56 260 THR A N 1
ATOM 2082 C CA . THR A 1 260 ? -10.346 0.643 8.892 1.00 90.56 260 THR A CA 1
ATOM 2083 C C . THR A 1 260 ? -11.208 1.463 9.851 1.00 90.56 260 THR A C 1
ATOM 2085 O O . THR A 1 260 ? -11.578 2.594 9.539 1.00 90.56 260 THR A O 1
ATOM 2088 N N . LYS A 1 261 ? -11.472 0.922 11.041 1.00 91.44 261 LYS A N 1
ATOM 2089 C CA . LYS A 1 261 ? -11.907 1.677 12.220 1.00 91.44 261 LYS A CA 1
ATOM 2090 C C . LYS A 1 261 ? -10.930 1.374 13.352 1.00 91.44 261 LYS A C 1
ATOM 2092 O O . LYS A 1 261 ? -10.767 0.201 13.692 1.00 91.44 261 LYS A O 1
ATOM 2097 N N . ARG A 1 262 ? -10.294 2.407 13.910 1.00 92.31 262 ARG A N 1
ATOM 2098 C CA . ARG A 1 262 ? -9.368 2.315 15.045 1.00 92.31 262 ARG A CA 1
ATOM 2099 C C . ARG A 1 262 ? -10.006 2.843 16.321 1.00 92.31 262 ARG A C 1
ATOM 2101 O O . ARG A 1 262 ? -10.655 3.888 16.302 1.00 92.31 262 ARG A O 1
ATOM 2108 N N . VAL A 1 263 ? -9.734 2.161 17.428 1.00 93.25 263 VAL A N 1
ATOM 2109 C CA . VAL A 1 263 ? -9.991 2.666 18.779 1.00 93.25 263 VAL A CA 1
ATOM 2110 C C . VAL A 1 263 ? -8.699 2.586 19.583 1.00 93.25 263 VAL A C 1
ATOM 2112 O O . VAL A 1 263 ? -8.140 1.508 19.779 1.00 93.25 263 VAL A O 1
ATOM 2115 N N . PHE A 1 264 ? -8.207 3.735 20.028 1.00 93.62 264 PHE A N 1
ATOM 2116 C CA . PHE A 1 264 ? -7.033 3.856 20.882 1.00 93.62 264 PHE A CA 1
ATOM 2117 C C . PHE A 1 264 ? -7.454 3.766 22.343 1.00 93.62 264 PHE A C 1
ATOM 2119 O O . PHE A 1 264 ? -8.334 4.512 22.765 1.00 93.62 264 PHE A O 1
ATOM 2126 N N . VAL A 1 265 ? -6.812 2.906 23.133 1.00 93.81 265 VAL A N 1
ATOM 2127 C CA . VAL A 1 265 ? -7.034 2.847 24.583 1.00 93.81 265 VAL A CA 1
ATOM 2128 C C . VAL A 1 265 ? -5.745 3.221 25.311 1.00 93.81 265 VAL A C 1
ATOM 2130 O O . VAL A 1 265 ? -4.722 2.546 25.173 1.00 93.81 265 VAL A O 1
ATOM 2133 N N . VAL A 1 266 ? -5.805 4.311 26.076 1.00 94.25 266 VAL A N 1
ATOM 2134 C CA . VAL A 1 266 ? -4.651 4.987 26.692 1.00 94.25 266 VAL A CA 1
ATOM 2135 C C . VAL A 1 266 ? -4.882 5.301 28.170 1.00 94.25 266 VAL A C 1
ATOM 2137 O O . VAL A 1 266 ? -6.015 5.429 28.618 1.00 94.25 266 VAL A O 1
ATOM 2140 N N . ASP A 1 267 ? -3.802 5.460 28.927 1.00 93.06 267 ASP A N 1
ATOM 2141 C CA . ASP A 1 267 ? -3.813 6.030 30.279 1.00 93.06 267 ASP A CA 1
ATOM 2142 C C . ASP A 1 267 ? -3.790 7.574 30.227 1.00 93.06 267 ASP A C 1
ATOM 2144 O O . ASP A 1 267 ? -4.328 8.247 31.105 1.00 93.06 267 ASP A O 1
ATOM 2148 N N . SER A 1 268 ? -3.173 8.161 29.190 1.00 93.00 268 SER A N 1
ATOM 2149 C CA . SER A 1 268 ? -3.210 9.606 28.927 1.00 93.00 268 SER A CA 1
ATOM 2150 C C . SER A 1 268 ? -3.034 9.944 27.442 1.00 93.00 268 SER A C 1
ATOM 2152 O O . SER A 1 268 ? -2.439 9.190 26.673 1.00 93.00 268 SER A O 1
ATOM 2154 N N . LEU A 1 269 ? -3.510 11.126 27.032 1.00 91.81 269 LEU A N 1
ATOM 2155 C CA . LEU A 1 269 ? -3.371 11.602 25.648 1.00 91.81 269 LEU A CA 1
ATOM 2156 C C . LEU A 1 269 ? -1.909 11.825 25.220 1.00 91.81 269 LEU A C 1
ATOM 2158 O O . LEU A 1 269 ? -1.620 11.770 24.028 1.00 91.81 269 LEU A O 1
ATOM 2162 N N . ASP A 1 270 ? -0.979 12.015 26.163 1.00 92.25 270 ASP A N 1
ATOM 2163 C CA . ASP A 1 270 ? 0.452 12.179 25.861 1.00 92.25 270 ASP A CA 1
ATOM 2164 C C . ASP A 1 270 ? 1.055 10.922 25.208 1.00 92.25 270 ASP A C 1
ATOM 2166 O O . ASP A 1 270 ? 2.013 11.018 24.442 1.00 92.25 270 ASP A O 1
ATOM 2170 N N . GLN A 1 271 ? 0.470 9.741 25.453 1.00 91.12 271 GLN A N 1
ATOM 2171 C CA . GLN A 1 271 ? 0.884 8.486 24.813 1.00 91.12 271 GLN A CA 1
ATOM 2172 C C . GLN A 1 271 ? 0.587 8.468 23.299 1.00 91.12 271 GLN A C 1
ATOM 2174 O O . GLN A 1 271 ? 1.157 7.656 22.572 1.00 91.12 271 GLN A O 1
ATOM 2179 N N . LEU A 1 272 ? -0.262 9.377 22.799 1.00 89.88 272 LEU A N 1
ATOM 2180 C CA . LEU A 1 272 ? -0.622 9.479 21.380 1.00 89.88 272 LEU A CA 1
ATOM 2181 C C . LEU A 1 272 ? 0.310 10.395 20.564 1.00 89.88 272 LEU A C 1
ATOM 2183 O O . LEU A 1 272 ? 0.062 10.602 19.380 1.00 89.88 272 LEU A O 1
ATOM 2187 N N . ALA A 1 273 ? 1.393 10.921 21.151 1.00 88.31 273 ALA A N 1
ATOM 2188 C CA . ALA A 1 273 ? 2.288 11.886 20.497 1.00 88.31 273 ALA A CA 1
ATOM 2189 C C . ALA A 1 273 ? 2.918 11.398 19.172 1.00 88.31 273 ALA A C 1
ATOM 2191 O O . ALA A 1 273 ? 3.155 12.208 18.276 1.00 88.31 273 ALA A O 1
ATOM 2192 N N . ASP A 1 274 ? 3.153 10.089 19.031 1.00 82.81 274 ASP A N 1
ATOM 2193 C CA . ASP A 1 274 ? 3.710 9.471 17.815 1.00 82.81 274 ASP A CA 1
ATOM 2194 C C . ASP A 1 274 ? 2.639 9.117 16.757 1.00 82.81 274 ASP A C 1
ATOM 2196 O O . ASP A 1 274 ? 2.968 8.619 15.675 1.00 82.81 274 ASP A O 1
ATOM 2200 N N . TYR A 1 275 ? 1.351 9.344 17.044 1.00 82.88 275 TYR A N 1
ATOM 2201 C CA . TYR A 1 275 ? 0.241 8.934 16.185 1.00 82.88 275 TYR A CA 1
ATOM 2202 C C . TYR A 1 275 ? -0.333 10.092 15.374 1.00 82.88 275 TYR A C 1
ATOM 2204 O O . TYR A 1 275 ? -0.733 11.131 15.896 1.00 82.88 275 TYR A O 1
ATOM 2212 N N . VAL A 1 276 ? -0.489 9.855 14.071 1.00 82.50 276 VAL A N 1
ATOM 2213 C CA . VAL A 1 276 ? -1.356 10.681 13.228 1.00 82.50 276 VAL A CA 1
ATOM 2214 C C . VAL A 1 276 ? -2.793 10.199 13.427 1.00 82.50 276 VAL A C 1
ATOM 2216 O O . VAL A 1 276 ? -3.218 9.205 12.828 1.00 82.50 276 VAL A O 1
ATOM 2219 N N . LEU A 1 277 ? -3.504 10.888 14.319 1.00 86.25 277 LEU A N 1
ATOM 2220 C CA . LEU A 1 277 ? -4.944 10.738 14.523 1.00 86.25 277 LEU A CA 1
ATOM 2221 C C . LEU A 1 277 ? -5.717 11.459 13.410 1.00 86.25 277 LEU A C 1
ATOM 2223 O O . LEU A 1 277 ? -5.281 12.502 12.916 1.00 86.25 277 LEU A O 1
ATOM 2227 N N . ASN A 1 278 ? -6.881 10.931 13.048 1.00 86.06 278 ASN A N 1
ATOM 2228 C CA . ASN A 1 278 ? -7.872 11.611 12.221 1.00 86.06 278 ASN A CA 1
ATOM 2229 C C . ASN A 1 278 ? -9.222 11.737 12.952 1.00 86.06 278 ASN A C 1
ATOM 2231 O O . ASN A 1 278 ? -9.403 11.216 14.048 1.00 86.06 278 ASN A O 1
ATOM 2235 N N . GLU A 1 279 ? -10.171 12.455 12.349 1.00 84.38 279 GLU A N 1
ATOM 2236 C CA . GLU A 1 279 ? -11.480 12.761 12.956 1.00 84.38 279 GLU A CA 1
ATOM 2237 C C . GLU A 1 279 ? -12.375 11.529 13.190 1.00 84.38 279 GLU A C 1
ATOM 2239 O O . GLU A 1 279 ? -13.358 11.627 13.920 1.00 84.38 279 GLU A O 1
ATOM 2244 N N . SER A 1 280 ? -12.036 10.384 12.589 1.00 86.69 280 SER A N 1
ATOM 2245 C CA . SER A 1 280 ? -12.778 9.121 12.684 1.00 86.69 280 SER A CA 1
ATOM 2246 C C . SER A 1 280 ? -12.121 8.102 13.624 1.00 86.69 280 SER A C 1
ATOM 2248 O O . SER A 1 280 ? -12.647 7.001 13.777 1.00 86.69 280 SER A O 1
ATOM 2250 N N . ASP A 1 281 ? -10.962 8.422 14.208 1.00 89.44 281 ASP A N 1
ATOM 2251 C CA . ASP A 1 281 ? -10.318 7.590 15.222 1.00 89.44 281 ASP A CA 1
ATOM 2252 C C . ASP A 1 281 ? -10.974 7.828 16.593 1.00 89.44 281 ASP A C 1
ATOM 2254 O O . ASP A 1 281 ? -11.063 8.962 17.067 1.00 89.44 281 ASP A O 1
ATOM 2258 N N . GLU A 1 282 ? -11.395 6.758 17.266 1.00 91.38 282 GLU A N 1
ATOM 2259 C CA . GLU A 1 282 ? -11.919 6.845 18.634 1.00 91.38 282 GLU A CA 1
ATOM 2260 C C . GLU A 1 282 ? -10.775 6.750 19.655 1.00 91.38 282 GLU A C 1
ATOM 2262 O O . GLU A 1 282 ? -9.825 5.986 19.474 1.00 91.38 282 GLU A O 1
ATOM 2267 N N . VAL A 1 283 ? -10.865 7.503 20.755 1.00 92.00 283 VAL A N 1
ATOM 2268 C CA . VAL A 1 283 ? -9.890 7.465 21.857 1.00 92.00 283 VAL A CA 1
ATOM 2269 C C . VAL A 1 283 ? -10.623 7.265 23.180 1.00 92.00 283 VAL A C 1
ATOM 2271 O O . VAL A 1 283 ? -11.468 8.076 23.558 1.00 92.00 283 VAL A O 1
ATOM 2274 N N . LEU A 1 284 ? -10.268 6.198 23.894 1.00 91.56 284 LEU A N 1
ATOM 2275 C CA . LEU A 1 284 ? -10.759 5.860 25.225 1.00 91.56 284 LEU A CA 1
ATOM 2276 C C . LEU A 1 284 ? -9.625 6.025 26.243 1.00 91.56 284 LEU A C 1
ATOM 2278 O O . LEU A 1 284 ? -8.517 5.527 26.040 1.00 91.56 284 LEU A O 1
ATOM 2282 N N . ILE A 1 285 ? -9.913 6.706 27.350 1.00 90.44 285 ILE A N 1
ATOM 2283 C CA . ILE A 1 285 ? -8.987 6.864 28.478 1.00 90.44 285 ILE A CA 1
ATOM 2284 C C . ILE A 1 285 ? -9.414 5.883 29.582 1.00 90.44 285 ILE A C 1
ATOM 2286 O O . ILE A 1 285 ? -10.611 5.781 29.861 1.00 90.44 285 ILE A O 1
ATOM 2290 N N . LYS A 1 286 ? -8.454 5.131 30.136 1.00 87.62 286 LYS A N 1
ATOM 2291 C CA . LYS A 1 286 ? -8.654 4.094 31.170 1.00 87.62 286 LYS A CA 1
ATOM 2292 C C . LYS A 1 286 ? -9.013 4.676 32.547 1.00 87.62 286 LYS A C 1
ATOM 2294 O O . LYS A 1 286 ? -8.564 5.799 32.862 1.00 87.62 286 LYS A O 1
#

Secondary structure (DSSP, 8-state):
-------------------S-HHHHT-TTTEEEEEETTEEEEEE--SSBPPEEEE-EE-SSSTTEE-HHHHHHHHHHHHHTTEEEEPHHHHHHT--TTSPTT-EEEEEEESTT-TTTS-B-EES-TTTSEE--TTSSPPBPTTSHHHHHHHHSPPBTTB---EE---TTS--S--TT-TT---SSTTTT--S--HHHHHHHHHHHHHTPPP---B-TTSSBPPPTT-TTS------EEE--TTTHHHHHHHHHHS-B----EEEEES-GGGGTT----TT-EEEE-

pLDDT: mean 72.33, std 22.04, range [25.83, 97.88]